Protein AF-A0A0D0MSG8-F1 (afdb_monomer_lite)

Secondary structure (DSSP, 8-state):
-EEEEEEESS--HHHHHHHHHHHHHTTEEEEEEE----HHHHHTTTTHHHHHHHHHTT-SEEEEE--TTGGG-HHHHHHHHHHHHHHHHHH-TT-EEEEEEPP-TT-STT-----PPPPPPPGGGTTSEEEESSTTHHHHHHHHHHSPPPS--S---EEEEEEETTTEEEEEEE-SSSEEEEEEEEEESTT-EEEEEEEEETTS--SS---SS-EEEEEEEETTEEEEEEEEEEEEEEETTEEEEEEEEEES--SEEEEEE--SSSS---EEEE--

Structure (mmCIF, N/CA/C/O backbone):
data_AF-A0A0D0MSG8-F1
#
_entry.id   AF-A0A0D0MSG8-F1
#
loop_
_atom_site.group_PDB
_atom_site.id
_atom_site.type_symbol
_atom_site.label_atom_id
_atom_site.label_alt_id
_atom_site.label_comp_id
_atom_site.label_asym_id
_atom_site.label_entity_id
_atom_site.label_seq_id
_atom_site.pdbx_PDB_ins_code
_atom_site.Cartn_x
_atom_site.Cartn_y
_atom_site.Cartn_z
_atom_site.occupancy
_atom_site.B_iso_or_equiv
_atom_site.auth_seq_id
_atom_site.auth_comp_id
_atom_site.auth_asym_id
_atom_site.auth_atom_id
_atom_site.pdbx_PDB_model_num
ATOM 1 N N . MET A 1 1 ? 4.672 2.039 25.158 1.00 85.44 1 MET A N 1
ATOM 2 C CA . MET A 1 1 ? 3.239 1.796 24.881 1.00 85.44 1 MET A CA 1
ATOM 3 C C . MET A 1 1 ? 3.112 1.389 23.425 1.00 85.44 1 MET A C 1
ATOM 5 O O . MET A 1 1 ? 3.744 2.037 22.599 1.00 85.44 1 MET A O 1
ATOM 9 N N . THR A 1 2 ? 2.390 0.314 23.115 1.00 94.19 2 THR A N 1
ATOM 10 C CA . THR A 1 2 ? 2.328 -0.228 21.747 1.00 94.19 2 THR A CA 1
ATOM 11 C C . THR A 1 2 ? 1.336 0.566 20.900 1.00 94.19 2 THR A C 1
ATOM 13 O O . THR A 1 2 ? 0.214 0.816 21.340 1.00 94.19 2 THR A O 1
ATOM 16 N N . ILE A 1 3 ? 1.746 0.972 19.698 1.00 97.00 3 ILE A N 1
ATOM 17 C CA . ILE A 1 3 ? 0.919 1.767 18.783 1.00 97.00 3 ILE A CA 1
ATOM 18 C C . ILE A 1 3 ? 0.103 0.846 17.870 1.00 97.00 3 ILE A C 1
ATOM 20 O O . ILE A 1 3 ? 0.648 -0.079 17.265 1.00 97.00 3 ILE A O 1
ATOM 24 N N . VAL A 1 4 ? -1.191 1.132 17.737 1.00 97.62 4 VAL A N 1
ATOM 25 C CA . VAL A 1 4 ? -2.081 0.563 16.721 1.00 97.62 4 VAL A CA 1
ATOM 26 C C . VAL A 1 4 ? -2.451 1.678 15.753 1.00 97.62 4 VAL A C 1
ATOM 28 O O . VAL A 1 4 ? -3.056 2.674 16.152 1.00 97.62 4 VAL A O 1
ATOM 31 N N . ALA A 1 5 ? -2.075 1.512 14.488 1.00 98.06 5 ALA A N 1
ATOM 32 C CA . ALA A 1 5 ? -2.511 2.389 13.414 1.00 98.06 5 ALA A CA 1
ATOM 33 C C . ALA A 1 5 ? -4.005 2.162 13.160 1.00 98.06 5 ALA A C 1
ATOM 35 O O . ALA A 1 5 ? -4.434 1.018 13.042 1.00 98.06 5 ALA A O 1
ATOM 36 N N . VAL A 1 6 ? -4.798 3.224 13.080 1.00 98.12 6 VAL A N 1
ATOM 37 C CA . VAL A 1 6 ? -6.252 3.163 12.915 1.00 98.12 6 VAL A CA 1
ATOM 38 C C . VAL A 1 6 ? -6.658 3.964 11.688 1.00 98.12 6 VAL A C 1
ATOM 40 O O . VAL A 1 6 ? -6.328 5.142 11.565 1.00 98.12 6 VAL A O 1
ATOM 43 N N . THR A 1 7 ? -7.429 3.330 10.810 1.00 98.00 7 THR A N 1
ATOM 44 C CA . THR A 1 7 ? -8.035 3.975 9.641 1.00 98.00 7 THR A CA 1
ATOM 45 C C . THR A 1 7 ? -9.527 3.686 9.639 1.00 98.00 7 THR A C 1
ATOM 47 O O . THR A 1 7 ? -9.931 2.533 9.513 1.00 98.00 7 THR A O 1
ATOM 50 N N . ALA A 1 8 ? -10.356 4.716 9.782 1.00 97.06 8 ALA A N 1
ATOM 51 C CA . ALA A 1 8 ? -11.805 4.596 9.684 1.00 97.06 8 ALA A CA 1
ATOM 52 C C . ALA A 1 8 ? -12.292 4.983 8.287 1.00 97.06 8 ALA A C 1
ATOM 54 O O . ALA A 1 8 ? -11.988 6.073 7.807 1.00 97.06 8 ALA A O 1
ATOM 55 N N . LEU A 1 9 ? -13.055 4.089 7.651 1.00 95.69 9 LEU A N 1
ATOM 56 C CA . LEU A 1 9 ? -13.581 4.297 6.295 1.00 95.69 9 LEU A CA 1
ATOM 57 C C . LEU A 1 9 ? -14.831 5.186 6.247 1.00 95.69 9 LEU A C 1
ATOM 59 O O . LEU A 1 9 ? -15.237 5.616 5.174 1.00 95.69 9 LEU A O 1
ATOM 63 N N . ALA A 1 10 ? -15.434 5.461 7.402 1.00 92.94 10 ALA A N 1
ATOM 64 C CA . ALA A 1 10 ? -16.566 6.363 7.541 1.00 92.94 10 ALA A CA 1
ATOM 65 C C . ALA A 1 10 ? -16.340 7.312 8.729 1.00 92.94 10 ALA A C 1
ATOM 67 O O . ALA A 1 10 ? -15.724 6.908 9.724 1.00 92.94 10 ALA A O 1
ATOM 68 N N . PRO A 1 11 ? -16.830 8.562 8.648 1.00 91.75 11 PRO A N 1
ATOM 69 C CA . PRO A 1 11 ? -16.744 9.506 9.749 1.00 91.75 11 PRO A CA 1
ATOM 70 C C . PRO A 1 11 ? -17.665 9.074 10.894 1.00 91.75 11 PRO A C 1
ATOM 72 O O . PRO A 1 11 ? -18.887 9.130 10.786 1.00 91.75 11 PRO A O 1
ATOM 75 N N . ASP A 1 12 ? -17.057 8.663 12.004 1.00 91.12 12 ASP A N 1
ATOM 76 C CA . ASP A 1 12 ? -17.754 8.344 13.250 1.00 91.12 12 ASP A CA 1
ATOM 77 C C . ASP A 1 12 ? -16.863 8.716 14.451 1.00 91.12 12 ASP A C 1
ATOM 79 O O . ASP A 1 12 ? -16.097 7.887 14.961 1.00 91.12 12 ASP A O 1
ATOM 83 N N . PRO A 1 13 ? -16.895 9.994 14.880 1.00 91.06 13 PRO A N 1
ATOM 84 C CA . PRO A 1 13 ? -16.056 10.480 15.973 1.00 91.06 13 PRO A CA 1
ATOM 85 C C . PRO A 1 13 ? -16.308 9.748 17.294 1.00 91.06 13 PRO A C 1
ATOM 87 O O . PRO A 1 13 ? -15.369 9.529 18.060 1.00 91.06 13 PRO A O 1
ATOM 90 N N . GLN A 1 14 ? -17.556 9.336 17.548 1.00 91.69 14 GLN A N 1
ATOM 91 C CA . GLN A 1 14 ? -17.920 8.616 18.765 1.00 91.69 14 GLN A CA 1
ATOM 92 C C . GLN A 1 14 ? -17.282 7.226 18.769 1.00 91.69 14 GLN A C 1
ATOM 94 O O . GLN A 1 14 ? -16.565 6.886 19.710 1.00 91.69 14 GLN A O 1
ATOM 99 N N . ARG A 1 15 ? -17.428 6.465 17.676 1.00 91.31 15 ARG A N 1
ATOM 100 C CA . ARG A 1 15 ? -16.790 5.148 17.526 1.00 91.31 15 ARG A CA 1
ATOM 101 C C . ARG A 1 15 ? -15.272 5.226 17.641 1.00 91.31 15 ARG A C 1
ATOM 103 O O . ARG A 1 15 ? -14.667 4.336 18.233 1.00 91.31 15 ARG A O 1
ATOM 110 N N . LEU A 1 16 ? -14.646 6.271 17.100 1.00 94.12 16 LEU A N 1
ATOM 111 C CA . LEU A 1 16 ? -13.203 6.492 17.233 1.00 94.12 16 LEU A CA 1
ATOM 112 C C . LEU A 1 16 ? -12.784 6.784 18.680 1.00 94.12 16 LEU A C 1
ATOM 114 O O . LEU A 1 16 ? -11.778 6.242 19.143 1.00 94.12 16 LEU A O 1
ATOM 118 N N . SER A 1 17 ? -13.559 7.594 19.401 1.00 94.25 17 SER A N 1
ATOM 119 C CA . SER A 1 17 ? -13.319 7.893 20.816 1.00 94.25 17 SER A CA 1
ATOM 120 C C . SER A 1 17 ? -13.467 6.642 21.692 1.00 94.25 17 SER A C 1
ATOM 122 O O . SER A 1 17 ? -12.569 6.310 22.472 1.00 94.25 17 SER A O 1
ATOM 124 N N . ASP A 1 18 ? -14.538 5.872 21.487 1.00 93.56 18 ASP A N 1
ATOM 125 C CA . ASP A 1 18 ? -14.804 4.623 22.211 1.00 93.56 18 ASP A CA 1
ATOM 126 C C . ASP A 1 18 ? -13.742 3.555 21.919 1.00 93.56 18 ASP A C 1
ATOM 128 O O . ASP A 1 18 ? -13.278 2.850 22.825 1.00 93.56 18 ASP A O 1
ATOM 132 N N . LEU A 1 19 ? -13.297 3.463 20.662 1.00 95.12 19 LEU A N 1
ATOM 133 C CA . LEU A 1 19 ? -12.182 2.613 20.255 1.00 95.12 19 LEU A CA 1
ATOM 134 C C . LEU A 1 19 ? -10.902 3.000 20.998 1.00 95.12 19 LEU A C 1
ATOM 136 O O . LEU A 1 19 ? -10.239 2.128 21.562 1.00 95.12 19 LEU A O 1
ATOM 140 N N . ALA A 1 20 ? -10.549 4.287 21.010 1.00 95.69 20 ALA A N 1
ATOM 141 C CA . ALA A 1 20 ? -9.340 4.772 21.666 1.00 95.69 20 ALA A CA 1
ATOM 142 C C . ALA A 1 20 ? -9.365 4.483 23.175 1.00 95.69 20 ALA A C 1
ATOM 144 O O . ALA A 1 20 ? -8.386 3.963 23.715 1.00 95.69 20 ALA A O 1
ATOM 145 N N . GLY A 1 21 ? -10.499 4.732 23.839 1.00 96.06 21 GLY A N 1
ATOM 146 C CA . GLY A 1 21 ? -10.697 4.394 25.249 1.00 96.06 21 GLY A CA 1
ATOM 147 C C . GLY A 1 21 ? -10.594 2.890 25.516 1.00 96.06 21 GLY A C 1
ATOM 148 O O . GLY A 1 21 ? -9.991 2.473 26.505 1.00 96.06 21 GLY A O 1
ATOM 149 N N . THR A 1 22 ? -11.118 2.063 24.610 1.00 95.56 22 THR A N 1
ATOM 150 C CA . THR A 1 22 ? -11.017 0.602 24.703 1.00 95.56 22 THR A CA 1
ATOM 151 C C . THR A 1 22 ? -9.572 0.134 24.555 1.00 95.56 22 THR A C 1
ATOM 153 O O . THR A 1 22 ? -9.086 -0.597 25.411 1.00 95.56 22 THR A O 1
ATOM 156 N N . LEU A 1 23 ? -8.851 0.589 23.527 1.00 95.69 23 LEU A N 1
ATOM 157 C CA . LEU A 1 23 ? -7.444 0.241 23.300 1.00 95.69 23 LEU A CA 1
ATOM 158 C C . LEU A 1 23 ? -6.552 0.654 24.481 1.00 95.69 23 LEU A C 1
ATOM 160 O O . LEU A 1 23 ? -5.709 -0.136 24.912 1.00 95.69 23 LEU A O 1
ATOM 164 N N . ALA A 1 24 ? -6.792 1.830 25.068 1.00 96.25 24 ALA A N 1
ATOM 165 C CA . ALA A 1 24 ? -6.045 2.314 26.227 1.00 96.25 24 ALA A CA 1
ATOM 166 C C . ALA A 1 24 ? -6.156 1.376 27.442 1.00 96.25 24 ALA A C 1
ATOM 168 O O . ALA A 1 24 ? -5.156 1.132 28.117 1.00 96.25 24 ALA A O 1
ATOM 169 N N . ARG A 1 25 ? -7.331 0.772 27.683 1.00 95.56 25 ARG A N 1
ATOM 170 C CA . ARG A 1 25 ? -7.532 -0.224 28.760 1.00 95.56 25 ARG A CA 1
ATOM 171 C C . ARG A 1 25 ? -6.695 -1.492 28.573 1.00 95.56 25 ARG A C 1
ATOM 173 O O . ARG A 1 25 ? -6.406 -2.171 29.551 1.00 95.56 25 ARG A O 1
ATOM 180 N N . TYR A 1 26 ? -6.286 -1.789 27.341 1.00 94.44 26 TYR A N 1
ATOM 181 C CA . TYR A 1 26 ? -5.401 -2.906 26.997 1.00 94.44 26 TYR A CA 1
ATOM 182 C C . TYR A 1 26 ? -3.931 -2.476 26.831 1.00 94.44 26 TYR A C 1
ATOM 184 O O . TYR A 1 26 ? -3.117 -3.245 26.325 1.00 94.44 26 TYR A O 1
ATOM 192 N N . GLY A 1 27 ? -3.567 -1.253 27.237 1.00 94.12 27 GLY A N 1
ATOM 193 C CA . GLY A 1 27 ? -2.196 -0.739 27.126 1.00 94.12 27 GLY A CA 1
ATOM 194 C C . GLY A 1 27 ? -1.768 -0.388 25.695 1.00 94.12 27 GLY A C 1
ATOM 195 O O . GLY A 1 27 ? -0.570 -0.292 25.410 1.00 94.12 27 GLY A O 1
ATOM 196 N N . LEU A 1 28 ? -2.733 -0.202 24.790 1.00 95.69 28 LEU A N 1
ATOM 197 C CA . LEU A 1 28 ? -2.515 0.153 23.389 1.00 95.69 28 LEU A CA 1
ATOM 198 C C . LEU A 1 28 ? -2.837 1.634 23.149 1.00 95.69 28 LEU A C 1
ATOM 200 O O . LEU A 1 28 ? -3.764 2.188 23.736 1.00 95.69 28 LEU A O 1
ATOM 204 N N . LYS A 1 29 ? -2.093 2.280 22.248 1.00 96.81 29 LYS A N 1
ATOM 205 C CA . LYS A 1 29 ? -2.363 3.652 21.792 1.00 96.81 29 LYS A CA 1
ATOM 206 C C . LYS A 1 29 ? -2.902 3.629 20.367 1.00 96.81 29 LYS A C 1
ATOM 208 O O . LYS A 1 29 ? -2.220 3.127 19.476 1.00 96.81 29 LYS A O 1
ATOM 213 N N . ALA A 1 30 ? -4.072 4.218 20.144 1.00 97.25 30 ALA A N 1
ATOM 214 C CA . ALA A 1 30 ? -4.562 4.480 18.796 1.00 97.25 30 ALA A CA 1
ATOM 215 C C . ALA A 1 30 ? -3.777 5.635 18.151 1.00 97.25 30 ALA A C 1
ATOM 217 O O . ALA A 1 30 ? -3.534 6.661 18.793 1.00 97.25 30 ALA A O 1
ATOM 218 N N . LEU A 1 31 ? -3.403 5.474 16.885 1.00 97.19 31 LEU A N 1
ATOM 219 C CA . LEU A 1 31 ? -2.827 6.518 16.041 1.00 97.19 31 LEU A CA 1
ATOM 220 C C . LEU A 1 31 ? -3.549 6.516 14.697 1.00 97.19 31 LEU A C 1
ATOM 222 O O . LEU A 1 31 ? -3.569 5.490 14.031 1.00 97.19 31 LEU A O 1
ATOM 226 N N . GLY A 1 32 ? -4.093 7.654 14.281 1.00 94.94 32 GLY A N 1
ATOM 227 C CA . GLY A 1 32 ? -4.845 7.781 13.033 1.00 94.94 32 GLY A CA 1
ATOM 228 C C . GLY A 1 32 ? -6.275 8.246 13.285 1.00 94.94 32 GLY A C 1
ATOM 229 O O . GLY A 1 32 ? -6.551 8.876 14.306 1.00 94.94 32 GLY A O 1
ATOM 230 N N . GLY A 1 33 ? -7.177 7.966 12.350 1.00 94.94 33 GLY A N 1
ATOM 231 C CA . GLY A 1 33 ? -8.529 8.514 12.374 1.00 94.94 33 GLY A CA 1
ATOM 232 C C . GLY A 1 33 ? -9.313 8.210 11.104 1.00 94.94 33 GLY A C 1
ATOM 233 O O . GLY A 1 33 ? -9.122 7.165 10.481 1.00 94.94 33 GLY A O 1
ATOM 234 N N . VAL A 1 34 ? -10.216 9.120 10.743 1.00 95.25 34 VAL A N 1
ATOM 235 C CA . VAL A 1 34 ? -11.019 9.020 9.518 1.00 95.25 34 VAL A CA 1
ATOM 236 C C . VAL A 1 34 ? -10.130 9.232 8.299 1.00 95.25 34 VAL A C 1
ATOM 238 O O . VAL A 1 34 ? -9.347 10.179 8.253 1.00 95.25 34 VAL A O 1
ATOM 241 N N . TRP A 1 35 ? -10.268 8.365 7.299 1.00 93.69 35 TRP A N 1
ATOM 242 C CA . TRP A 1 35 ? -9.658 8.572 5.994 1.00 93.69 35 TRP A CA 1
ATOM 243 C C . TRP A 1 35 ? -10.654 9.251 5.058 1.00 93.69 35 TRP A C 1
ATOM 245 O O . TRP A 1 35 ? -11.454 8.609 4.381 1.00 93.69 35 TRP A O 1
ATOM 255 N N . GLU A 1 36 ? -10.610 10.580 5.049 1.00 86.50 36 GLU A N 1
ATOM 256 C CA . GLU A 1 36 ? -11.430 11.409 4.168 1.00 86.50 36 GLU A CA 1
ATOM 257 C C . GLU A 1 36 ? -10.880 11.385 2.743 1.00 86.50 36 GLU A C 1
ATOM 259 O O . GLU A 1 36 ? -10.037 12.202 2.357 1.00 86.50 36 GLU A O 1
ATOM 264 N N . THR A 1 37 ? -11.358 10.427 1.955 1.00 84.88 37 THR A N 1
ATOM 265 C CA . THR A 1 37 ? -10.809 10.152 0.633 1.00 84.88 37 THR A CA 1
ATOM 266 C C . THR A 1 37 ? -11.854 10.251 -0.469 1.00 84.88 37 THR A C 1
ATOM 268 O O . THR A 1 37 ? -13.034 9.970 -0.272 1.00 84.88 37 THR A O 1
ATOM 271 N N . THR A 1 38 ? -11.398 10.666 -1.644 1.00 91.00 38 THR A N 1
ATOM 272 C CA . THR A 1 38 ? -12.135 10.631 -2.909 1.00 91.00 38 THR A CA 1
ATOM 273 C C . THR A 1 38 ? -11.256 9.924 -3.938 1.00 91.00 38 THR A C 1
ATOM 275 O O . THR A 1 38 ? -10.040 9.852 -3.732 1.00 91.00 38 THR A O 1
ATOM 278 N N . PRO A 1 39 ? -11.799 9.449 -5.071 1.00 88.81 39 PRO A N 1
ATOM 279 C CA . PRO A 1 39 ? -10.988 8.845 -6.128 1.00 88.81 39 PRO A CA 1
ATOM 280 C C . PRO A 1 39 ? -9.751 9.671 -6.515 1.00 88.81 39 PRO A C 1
ATOM 282 O O . PRO A 1 39 ? -8.665 9.119 -6.679 1.00 88.81 39 PRO A O 1
ATOM 285 N N . GLN A 1 40 ? -9.893 10.997 -6.582 1.00 91.12 40 GLN A N 1
ATOM 286 C CA . GLN A 1 40 ? -8.808 11.922 -6.915 1.00 91.12 40 GLN A CA 1
ATOM 287 C C . GLN A 1 40 ? -7.738 11.961 -5.822 1.00 91.12 40 GLN A C 1
ATOM 289 O O . GLN A 1 40 ? -6.556 11.835 -6.130 1.00 91.12 40 GLN A O 1
ATOM 294 N N . LYS A 1 41 ? -8.143 12.056 -4.549 1.00 92.50 41 LYS A N 1
ATOM 295 C CA . LYS A 1 41 ? -7.214 12.054 -3.407 1.00 92.50 41 LYS A CA 1
ATOM 296 C C . LYS A 1 41 ? -6.435 10.746 -3.288 1.00 92.50 41 LYS A C 1
ATOM 298 O O . LYS A 1 41 ? -5.268 10.749 -2.904 1.00 92.50 41 LYS A O 1
ATOM 303 N N . VAL A 1 42 ? -7.060 9.616 -3.632 1.00 91.94 42 VAL A N 1
ATOM 304 C CA . VAL A 1 42 ? -6.366 8.322 -3.633 1.00 91.94 42 VAL A CA 1
ATOM 305 C C . VAL A 1 42 ? -5.249 8.304 -4.679 1.00 91.94 42 VAL A C 1
ATOM 307 O O . VAL A 1 42 ? -4.134 7.906 -4.350 1.00 91.94 42 VAL A O 1
ATOM 310 N N . VAL A 1 43 ? -5.531 8.758 -5.906 1.00 89.88 43 VAL A N 1
ATOM 311 C CA . VAL A 1 43 ? -4.543 8.823 -7.003 1.00 89.88 43 VAL A CA 1
ATOM 312 C C . VAL A 1 43 ? -3.450 9.862 -6.724 1.00 89.88 43 VAL A C 1
ATOM 314 O O . VAL A 1 43 ? -2.296 9.641 -7.079 1.00 89.88 43 VAL A O 1
ATOM 317 N N . ALA A 1 44 ? -3.784 10.960 -6.040 1.00 91.56 44 ALA A N 1
ATOM 318 C CA . ALA A 1 44 ? -2.824 11.971 -5.585 1.00 91.56 44 ALA A CA 1
ATOM 319 C C . ALA A 1 44 ? -1.941 11.506 -4.406 1.00 91.56 44 ALA A C 1
ATOM 321 O O . ALA A 1 44 ? -0.992 12.198 -4.037 1.00 91.56 44 ALA A O 1
ATOM 322 N N . LEU A 1 45 ? -2.211 10.314 -3.855 1.00 92.81 45 LEU A N 1
ATOM 323 C CA . LEU A 1 45 ? -1.513 9.729 -2.708 1.00 92.81 45 LEU A CA 1
ATOM 324 C C . LEU A 1 45 ? -1.654 10.541 -1.408 1.00 92.81 45 LEU A C 1
ATOM 326 O O . LEU A 1 45 ? -0.777 10.487 -0.546 1.00 92.81 45 LEU A O 1
ATOM 330 N N . ASP A 1 46 ? -2.790 11.211 -1.195 1.00 91.50 46 ASP A N 1
ATOM 331 C CA . ASP A 1 46 ? -3.064 12.007 0.020 1.00 91.50 46 ASP A CA 1
ATOM 332 C C . ASP A 1 46 ? -3.052 11.173 1.315 1.00 91.50 46 ASP A C 1
ATOM 334 O O . ASP A 1 46 ? -2.954 11.702 2.421 1.00 91.50 46 ASP A O 1
ATOM 338 N N . TRP A 1 47 ? -3.146 9.847 1.200 1.00 93.38 47 TRP A N 1
ATOM 339 C CA . TRP A 1 47 ? -3.020 8.916 2.319 1.00 93.38 47 TRP A CA 1
ATOM 340 C C . TRP A 1 47 ? -1.569 8.709 2.776 1.00 93.38 47 TRP A C 1
ATOM 342 O O . TRP A 1 47 ? -1.343 8.147 3.850 1.00 93.38 47 TRP A O 1
ATOM 352 N N . ARG A 1 48 ? -0.569 9.132 1.994 1.00 94.00 48 ARG A N 1
ATOM 353 C CA . ARG A 1 48 ? 0.841 8.855 2.282 1.00 94.00 48 ARG A CA 1
ATOM 354 C C . ARG A 1 48 ? 1.324 9.452 3.611 1.00 94.00 48 ARG A C 1
ATOM 356 O O . ARG A 1 48 ? 1.884 8.686 4.392 1.00 94.00 48 ARG A O 1
ATOM 363 N N . PRO A 1 49 ? 1.010 10.710 3.974 1.00 94.00 49 PRO A N 1
ATOM 364 C CA . PRO A 1 49 ? 1.379 11.247 5.285 1.00 94.00 49 PRO A CA 1
ATOM 365 C C . PRO A 1 49 ? 0.846 10.421 6.467 1.00 94.00 49 PRO A C 1
ATOM 367 O O . PRO A 1 49 ? 1.511 10.305 7.496 1.00 94.00 49 PRO A O 1
ATOM 370 N N . MET A 1 50 ? -0.336 9.805 6.326 1.00 95.50 50 MET A N 1
ATOM 371 C CA . MET A 1 50 ? -0.882 8.895 7.340 1.00 95.50 50 MET A CA 1
ATOM 372 C C . MET A 1 50 ? -0.008 7.639 7.480 1.00 95.50 50 MET A C 1
ATOM 374 O O . MET A 1 50 ? 0.314 7.240 8.599 1.00 95.50 50 MET A O 1
ATOM 378 N N . VAL A 1 51 ? 0.413 7.036 6.365 1.00 96.25 51 VAL A N 1
ATOM 379 C CA . VAL A 1 51 ? 1.327 5.882 6.375 1.00 96.25 51 VAL A CA 1
ATOM 380 C C . VAL A 1 51 ? 2.689 6.256 6.949 1.00 96.25 51 VAL A C 1
ATOM 382 O O . VAL A 1 51 ? 3.191 5.535 7.810 1.00 96.25 51 VAL A O 1
ATOM 385 N N . ASP A 1 52 ? 3.251 7.399 6.564 1.00 95.81 52 ASP A N 1
ATOM 386 C CA . ASP A 1 52 ? 4.534 7.873 7.090 1.00 95.81 52 ASP A CA 1
ATOM 387 C C . ASP A 1 52 ? 4.463 8.080 8.612 1.00 95.81 52 ASP A C 1
ATOM 389 O O . ASP A 1 52 ? 5.368 7.670 9.341 1.00 95.81 52 ASP A O 1
ATOM 393 N N . ALA A 1 53 ? 3.348 8.615 9.126 1.00 97.19 53 ALA A N 1
ATOM 394 C CA . ALA A 1 53 ? 3.110 8.733 10.564 1.00 97.19 53 ALA A CA 1
ATOM 395 C C . ALA A 1 53 ? 3.037 7.364 11.264 1.00 97.19 53 ALA A C 1
ATOM 397 O O . ALA A 1 53 ? 3.589 7.197 12.356 1.00 97.19 53 ALA A O 1
ATOM 398 N N . PHE A 1 54 ? 2.391 6.367 10.649 1.00 98.06 54 PHE A N 1
ATOM 399 C CA . PHE A 1 54 ? 2.327 5.003 11.187 1.00 98.06 54 PHE A CA 1
ATOM 400 C C . PHE A 1 54 ? 3.707 4.340 11.229 1.00 98.06 54 PHE A C 1
ATOM 402 O O . PHE A 1 54 ? 4.051 3.698 12.226 1.00 98.06 54 PHE A O 1
ATOM 409 N N . VAL A 1 55 ? 4.508 4.528 10.178 1.00 97.06 55 VAL A N 1
ATOM 410 C CA . VAL A 1 55 ? 5.872 3.999 10.074 1.00 97.06 55 VAL A CA 1
ATOM 411 C C . VAL A 1 55 ? 6.796 4.668 11.089 1.00 97.06 55 VAL A C 1
ATOM 413 O O . VAL A 1 55 ? 7.481 3.971 11.839 1.00 97.06 55 VAL A O 1
ATOM 416 N N . ALA A 1 56 ? 6.765 5.999 11.190 1.00 97.62 56 ALA A N 1
ATOM 417 C CA . ALA A 1 56 ? 7.587 6.766 12.128 1.00 97.62 56 ALA A CA 1
ATOM 418 C C . ALA A 1 56 ? 7.331 6.371 13.590 1.00 97.62 56 ALA A C 1
ATOM 420 O O . ALA A 1 56 ? 8.254 6.306 14.399 1.00 97.62 56 ALA A O 1
ATOM 421 N N . GLN A 1 57 ? 6.079 6.055 13.927 1.00 97.50 57 GLN A N 1
ATOM 422 C CA . GLN A 1 57 ? 5.686 5.595 15.261 1.00 97.50 57 GLN A CA 1
ATOM 423 C C . GLN A 1 57 ? 5.845 4.081 15.454 1.00 97.50 57 GLN A C 1
ATOM 425 O O . GLN A 1 57 ? 5.488 3.560 16.513 1.00 97.50 57 GLN A O 1
ATOM 430 N N . ARG A 1 58 ? 6.368 3.373 14.442 1.00 96.06 58 ARG A N 1
ATOM 431 C CA . ARG A 1 58 ? 6.531 1.916 14.414 1.00 96.06 58 ARG A CA 1
ATOM 432 C C . ARG A 1 58 ? 5.267 1.203 14.885 1.00 96.06 58 ARG A C 1
ATOM 434 O O . ARG A 1 58 ? 5.312 0.402 15.822 1.00 96.06 58 ARG A O 1
ATOM 441 N N . ALA A 1 59 ? 4.134 1.533 14.261 1.00 97.00 59 ALA A N 1
ATOM 442 C CA . ALA A 1 59 ? 2.876 0.849 14.527 1.00 97.00 59 ALA A CA 1
ATOM 443 C C . ALA A 1 59 ? 3.090 -0.673 14.509 1.00 97.00 59 ALA A C 1
ATOM 445 O O . ALA A 1 59 ? 3.830 -1.198 13.682 1.00 97.00 59 ALA A O 1
ATOM 446 N N . ALA A 1 60 ? 2.474 -1.383 15.452 1.00 94.56 60 ALA A N 1
ATOM 447 C CA . ALA A 1 60 ? 2.612 -2.836 15.574 1.00 94.56 60 ALA A CA 1
ATOM 448 C C . ALA A 1 60 ? 1.515 -3.597 14.812 1.00 94.56 60 ALA A C 1
ATOM 450 O O . ALA A 1 60 ? 1.649 -4.789 14.530 1.00 94.56 60 ALA A O 1
ATOM 451 N N . HIS A 1 61 ? 0.418 -2.907 14.508 1.00 96.31 61 HIS A N 1
ATOM 452 C CA . HIS A 1 61 ? -0.715 -3.423 13.755 1.00 96.31 61 HIS A CA 1
ATOM 453 C C . HIS A 1 61 ? -1.439 -2.276 13.062 1.00 96.31 61 HIS A C 1
ATOM 455 O O . HIS A 1 61 ? -1.422 -1.147 13.564 1.00 96.31 61 HIS A O 1
ATOM 461 N N . TRP A 1 62 ? -2.128 -2.586 11.970 1.00 98.31 62 TRP A N 1
ATOM 462 C CA . TRP A 1 62 ? -3.081 -1.684 11.336 1.00 98.31 62 TRP A CA 1
ATOM 463 C C . TRP A 1 62 ? -4.503 -2.212 11.498 1.00 98.31 62 TRP A C 1
ATOM 465 O O . TRP A 1 62 ? -4.810 -3.340 11.122 1.00 98.31 62 TRP A O 1
ATOM 475 N N . LEU A 1 63 ? -5.360 -1.400 12.104 1.00 98.38 63 LEU A N 1
ATOM 476 C CA . LEU A 1 63 ? -6.765 -1.668 12.349 1.00 98.38 63 LEU A CA 1
ATOM 477 C C . LEU A 1 63 ? -7.617 -0.790 11.429 1.00 98.38 63 LEU A C 1
ATOM 479 O O . LEU A 1 63 ? -7.690 0.428 11.598 1.00 98.38 63 LEU A O 1
ATOM 483 N N . VAL A 1 64 ? -8.301 -1.420 10.482 1.00 98.19 64 VAL A N 1
ATOM 484 C CA . VAL A 1 64 ? -9.255 -0.757 9.592 1.00 98.19 64 VAL A CA 1
ATOM 485 C C . VAL A 1 64 ? -10.648 -0.860 10.201 1.00 98.19 64 VAL A C 1
ATOM 487 O O . VAL A 1 64 ? -11.165 -1.962 10.391 1.00 98.19 64 VAL A O 1
ATOM 490 N N . LEU A 1 65 ? -11.283 0.272 10.505 1.00 97.12 65 LEU A N 1
ATOM 491 C CA . LEU A 1 65 ? -12.699 0.290 10.868 1.00 97.12 65 LEU A CA 1
ATOM 492 C C . LEU A 1 65 ? -13.507 0.233 9.578 1.00 97.12 65 LEU A C 1
ATOM 494 O O . LEU A 1 65 ? -13.580 1.215 8.836 1.00 97.12 65 LEU A O 1
ATOM 498 N N . ALA A 1 66 ? -14.072 -0.941 9.311 1.00 95.19 66 ALA A N 1
ATOM 499 C CA . ALA A 1 66 ? -14.788 -1.199 8.078 1.00 95.19 66 ALA A CA 1
ATOM 500 C C . ALA A 1 66 ? -16.080 -0.387 7.999 1.00 95.19 66 ALA A C 1
ATOM 502 O O . ALA A 1 66 ? -16.764 -0.156 9.005 1.00 95.19 66 ALA A O 1
ATOM 503 N N . ASP A 1 67 ? -16.420 -0.041 6.765 1.00 93.12 67 ASP A N 1
ATOM 504 C CA . ASP A 1 67 ? -17.730 0.418 6.345 1.00 93.12 67 ASP A CA 1
ATOM 505 C C . ASP A 1 67 ? -18.089 -0.338 5.062 1.00 93.12 67 ASP A C 1
ATOM 507 O O . ASP A 1 67 ? -17.308 -0.372 4.107 1.00 93.12 67 ASP A O 1
ATOM 511 N N . ALA A 1 68 ? -19.242 -1.010 5.062 1.00 92.25 68 ALA A N 1
ATOM 512 C CA . ALA A 1 68 ? -19.628 -1.879 3.954 1.00 92.25 68 ALA A CA 1
ATOM 513 C C . ALA A 1 68 ? -19.853 -1.086 2.663 1.00 92.25 68 ALA A C 1
ATOM 515 O O . ALA A 1 68 ? -19.527 -1.586 1.593 1.00 92.25 68 ALA A O 1
ATOM 516 N N . LYS A 1 69 ? -20.373 0.144 2.761 1.00 91.94 69 LYS A N 1
ATOM 517 C CA . LYS A 1 69 ? -20.626 1.008 1.606 1.00 91.94 69 LYS A CA 1
ATOM 518 C C . LYS A 1 69 ? -19.313 1.519 1.013 1.00 91.94 69 LYS A C 1
ATOM 520 O O . LYS A 1 69 ? -19.134 1.437 -0.196 1.00 91.94 69 LYS A O 1
ATOM 525 N N . ALA A 1 70 ? -18.382 1.981 1.844 1.00 93.19 70 ALA A N 1
ATOM 526 C CA . ALA A 1 70 ? -17.067 2.441 1.407 1.00 93.19 70 ALA A CA 1
ATOM 527 C C . ALA A 1 70 ? -16.262 1.320 0.734 1.00 93.19 70 ALA A C 1
ATOM 529 O O . ALA A 1 70 ? -15.599 1.557 -0.266 1.00 93.19 70 ALA A O 1
ATOM 530 N N . LEU A 1 71 ? -16.353 0.081 1.228 1.00 94.31 71 LEU A N 1
ATOM 531 C CA . LEU A 1 71 ? -15.659 -1.069 0.633 1.00 94.31 71 LEU A CA 1
ATOM 532 C C . LEU A 1 71 ? -16.232 -1.542 -0.711 1.00 94.31 71 LEU A C 1
ATOM 534 O O . LEU A 1 71 ? -15.617 -2.412 -1.328 1.00 94.31 71 LEU A O 1
ATOM 538 N N . GLN A 1 72 ? -17.370 -1.003 -1.157 1.00 93.06 72 GLN A N 1
ATOM 539 C CA . GLN A 1 72 ? -17.867 -1.189 -2.526 1.00 93.06 72 GLN A CA 1
ATOM 540 C C . GLN A 1 72 ? -17.228 -0.202 -3.510 1.00 93.06 72 GLN A C 1
ATOM 542 O O . GLN A 1 72 ? -17.309 -0.425 -4.712 1.00 93.06 72 GLN A O 1
ATOM 547 N N . ASP A 1 73 ? -16.607 0.881 -3.028 1.00 93.56 73 ASP A N 1
ATOM 548 C CA . ASP A 1 73 ? -15.943 1.868 -3.878 1.00 93.56 73 ASP A CA 1
ATOM 549 C C . ASP A 1 73 ? -14.568 1.336 -4.335 1.00 93.56 73 ASP A C 1
ATOM 551 O O . ASP A 1 73 ? -13.665 1.160 -3.502 1.00 93.56 73 ASP A O 1
ATOM 555 N N . PRO A 1 74 ? -14.355 1.116 -5.647 1.00 94.12 74 PRO A N 1
ATOM 556 C CA . PRO A 1 74 ? -13.081 0.636 -6.174 1.00 94.12 74 PRO A CA 1
ATOM 557 C C . PRO A 1 74 ? -11.884 1.535 -5.826 1.00 94.12 74 PRO A C 1
ATOM 559 O O . PRO A 1 74 ? -10.758 1.049 -5.723 1.00 94.12 74 PRO A O 1
ATOM 562 N N . SER A 1 75 ? -12.078 2.839 -5.618 1.00 94.12 75 SER A N 1
ATOM 563 C CA . SER A 1 75 ? -11.006 3.753 -5.210 1.00 94.12 75 SER A CA 1
ATOM 564 C C . SER A 1 75 ? -10.581 3.552 -3.758 1.00 94.12 75 SER A C 1
ATOM 566 O O . SER A 1 75 ? -9.388 3.622 -3.457 1.00 94.12 75 SER A O 1
ATOM 568 N N . VAL A 1 76 ? -11.519 3.247 -2.860 1.00 95.44 76 VAL A N 1
ATOM 569 C CA . VAL A 1 76 ? -11.196 2.900 -1.467 1.00 95.44 76 VAL A CA 1
ATOM 570 C C . VAL A 1 76 ? -10.421 1.587 -1.432 1.00 95.44 76 VAL A C 1
ATOM 572 O O . VAL A 1 76 ? -9.377 1.500 -0.785 1.00 95.44 76 VAL A O 1
ATOM 575 N N . ARG A 1 77 ? -10.889 0.577 -2.173 1.00 96.56 77 ARG A N 1
ATOM 576 C CA . ARG A 1 77 ? -10.239 -0.739 -2.273 1.00 96.56 77 ARG A CA 1
ATOM 577 C C . ARG A 1 77 ? -8.819 -0.624 -2.827 1.00 96.56 77 ARG A C 1
ATOM 579 O O . ARG A 1 77 ? -7.887 -1.175 -2.240 1.00 96.56 77 ARG A O 1
ATOM 586 N N . TYR A 1 78 ? -8.657 0.189 -3.867 1.00 96.88 78 TYR A N 1
ATOM 587 C CA . TYR A 1 78 ? -7.370 0.550 -4.446 1.00 96.88 78 TYR A CA 1
ATOM 588 C C . TYR A 1 78 ? -6.412 1.144 -3.418 1.00 96.88 78 TYR A C 1
ATOM 590 O O . TYR A 1 78 ? -5.341 0.584 -3.182 1.00 96.88 78 TYR A O 1
ATOM 598 N N . GLY A 1 79 ? -6.799 2.223 -2.735 1.00 96.44 79 GLY A N 1
ATOM 599 C CA . GLY A 1 79 ? -5.909 2.842 -1.756 1.00 96.44 79 GLY A CA 1
ATOM 600 C C . GLY A 1 79 ? -5.616 1.938 -0.553 1.00 96.44 79 GLY A C 1
ATOM 601 O O . GLY A 1 79 ? -4.488 1.942 -0.070 1.00 96.44 79 GLY A O 1
ATOM 602 N N . LEU A 1 80 ? -6.556 1.087 -0.116 1.00 97.62 80 LEU A N 1
ATOM 603 C CA . LEU A 1 80 ? -6.292 0.086 0.929 1.00 97.62 80 LEU A CA 1
ATOM 604 C C . LEU A 1 80 ? -5.225 -0.932 0.510 1.00 97.62 80 LEU A C 1
ATOM 606 O O . LEU A 1 80 ? -4.377 -1.278 1.333 1.00 97.62 80 LEU A O 1
ATOM 610 N N . ASN A 1 81 ? -5.234 -1.387 -0.748 1.00 97.69 81 ASN A N 1
ATOM 611 C CA . ASN A 1 81 ? -4.173 -2.250 -1.269 1.00 97.69 81 ASN A CA 1
ATOM 612 C C . ASN A 1 81 ? -2.809 -1.547 -1.231 1.00 97.69 81 ASN A C 1
ATOM 614 O O . ASN A 1 81 ? -1.832 -2.140 -0.772 1.00 97.69 81 ASN A O 1
ATOM 618 N N . LEU A 1 82 ? -2.742 -0.280 -1.654 1.00 97.12 82 LEU A N 1
ATOM 619 C CA . LEU A 1 82 ? -1.483 0.471 -1.668 1.00 97.12 82 LEU A CA 1
ATOM 620 C C . LEU A 1 82 ? -0.960 0.763 -0.256 1.00 97.12 82 LEU A C 1
ATOM 622 O O . LEU A 1 82 ? 0.223 0.563 0.013 1.00 97.12 82 LEU A O 1
ATOM 626 N N . ILE A 1 83 ? -1.841 1.168 0.665 1.00 97.56 83 ILE A N 1
ATOM 627 C CA . ILE A 1 83 ? -1.502 1.390 2.077 1.00 97.56 83 ILE A CA 1
ATOM 628 C C . ILE A 1 83 ? -0.959 0.100 2.698 1.00 97.56 83 ILE A C 1
ATOM 630 O O . ILE A 1 83 ? 0.078 0.127 3.360 1.00 97.56 83 ILE A O 1
ATOM 634 N N . ALA A 1 84 ? -1.623 -1.037 2.467 1.00 97.62 84 ALA A N 1
ATOM 635 C CA . ALA A 1 84 ? -1.180 -2.331 2.976 1.00 97.62 84 ALA A CA 1
ATOM 636 C C . ALA A 1 84 ? 0.212 -2.714 2.452 1.00 97.62 84 ALA A C 1
ATOM 638 O O . ALA A 1 84 ? 1.059 -3.139 3.240 1.00 97.62 84 ALA A O 1
ATOM 639 N N . ALA A 1 85 ? 0.454 -2.534 1.148 1.00 96.50 85 ALA A N 1
ATOM 640 C CA . ALA A 1 85 ? 1.749 -2.794 0.524 1.00 96.50 85 ALA A CA 1
ATOM 641 C C . ALA A 1 85 ? 2.849 -1.911 1.138 1.00 96.50 85 ALA A C 1
ATOM 643 O O . ALA A 1 85 ? 3.843 -2.427 1.647 1.00 96.50 85 ALA A O 1
ATOM 644 N N . SER A 1 86 ? 2.628 -0.593 1.218 1.00 96.81 86 SER A N 1
ATOM 645 C CA . SER A 1 86 ? 3.579 0.344 1.829 1.00 96.81 86 SER A CA 1
ATOM 646 C C . SER A 1 86 ? 3.867 0.030 3.302 1.00 96.81 86 SER A C 1
ATOM 648 O O . SER A 1 86 ? 5.027 0.052 3.715 1.00 96.81 86 SER A O 1
ATOM 650 N N . LEU A 1 87 ? 2.848 -0.311 4.101 1.00 96.88 87 LEU A N 1
ATOM 651 C CA . LEU A 1 87 ? 3.042 -0.675 5.508 1.00 96.88 87 LEU A CA 1
ATOM 652 C C . LEU A 1 87 ? 3.829 -1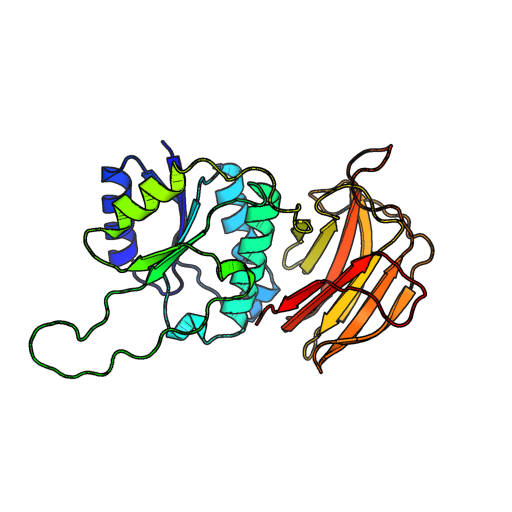.979 5.660 1.00 96.88 87 LEU A C 1
ATOM 654 O O . LEU A 1 87 ? 4.731 -2.035 6.491 1.00 96.88 87 LEU A O 1
ATOM 658 N N . ARG A 1 88 ? 3.550 -3.007 4.851 1.00 94.88 88 ARG A N 1
ATOM 659 C CA . ARG A 1 88 ? 4.318 -4.264 4.866 1.00 94.88 88 ARG A CA 1
ATOM 660 C C . ARG A 1 88 ? 5.754 -4.069 4.398 1.00 94.88 88 ARG A C 1
ATOM 662 O O . ARG A 1 88 ? 6.673 -4.618 4.999 1.00 94.88 88 ARG A O 1
ATOM 669 N N . SER A 1 89 ? 5.974 -3.242 3.381 1.00 93.81 89 SER A N 1
ATOM 670 C CA . SER A 1 89 ? 7.329 -2.921 2.934 1.00 93.81 89 SER A CA 1
ATOM 671 C C . SER A 1 89 ? 8.137 -2.204 4.020 1.00 93.81 89 SER A C 1
ATOM 673 O O . SER A 1 89 ? 9.326 -2.474 4.170 1.00 93.81 89 SER A O 1
ATOM 675 N N . ALA A 1 90 ? 7.512 -1.305 4.788 1.00 94.25 90 ALA A N 1
ATOM 676 C CA . ALA A 1 90 ? 8.203 -0.483 5.783 1.00 94.25 90 ALA A CA 1
ATOM 677 C C . ALA A 1 90 ? 8.304 -1.121 7.184 1.00 94.25 90 ALA A C 1
ATOM 679 O O . ALA A 1 90 ? 9.278 -0.890 7.898 1.00 94.25 90 ALA A O 1
ATOM 680 N N . LEU A 1 91 ? 7.302 -1.901 7.604 1.00 94.00 91 LEU A N 1
ATOM 681 C CA . LEU A 1 91 ? 7.182 -2.457 8.964 1.00 94.00 91 LEU A CA 1
ATOM 682 C C . LEU A 1 91 ? 7.366 -3.985 9.027 1.00 94.00 91 LEU A C 1
ATOM 684 O O . LEU A 1 91 ? 7.325 -4.562 10.120 1.00 94.00 91 LEU A O 1
ATOM 688 N N . GLY A 1 92 ? 7.610 -4.625 7.880 1.00 91.12 92 GLY A N 1
ATOM 689 C CA . GLY A 1 92 ? 7.847 -6.061 7.724 1.00 91.12 92 GLY A CA 1
ATOM 690 C C . GLY A 1 92 ? 6.732 -6.755 6.939 1.00 91.12 92 GLY A C 1
ATOM 691 O O . GLY A 1 92 ? 5.559 -6.420 7.084 1.00 91.12 92 GLY A O 1
ATOM 692 N N . ALA A 1 93 ? 7.086 -7.745 6.113 1.00 88.56 93 ALA A N 1
ATOM 693 C CA . ALA A 1 93 ? 6.135 -8.454 5.245 1.00 88.56 93 ALA A CA 1
ATOM 694 C C . ALA A 1 93 ? 4.981 -9.130 6.018 1.00 88.56 93 ALA A C 1
ATOM 696 O O . ALA A 1 93 ? 3.877 -9.298 5.506 1.00 88.56 93 ALA A O 1
ATOM 697 N N . ASP A 1 94 ? 5.229 -9.468 7.279 1.00 87.94 94 ASP A N 1
ATOM 698 C CA . ASP A 1 94 ? 4.301 -10.050 8.246 1.00 87.94 94 ASP A CA 1
ATOM 699 C C . ASP A 1 94 ? 3.550 -9.001 9.089 1.00 87.94 94 ASP A C 1
ATOM 701 O O . ASP A 1 94 ? 2.878 -9.354 10.067 1.00 87.94 94 ASP A O 1
ATOM 705 N N . PHE A 1 95 ? 3.666 -7.712 8.744 1.00 92.94 95 PHE A N 1
ATOM 706 C CA . PHE A 1 95 ? 2.960 -6.631 9.416 1.00 92.94 95 PHE A CA 1
ATOM 707 C C . PHE A 1 95 ? 1.457 -6.915 9.426 1.00 92.94 95 PHE A C 1
ATOM 709 O O . PHE A 1 95 ? 0.817 -7.148 8.396 1.00 92.94 95 PHE A O 1
ATOM 716 N N . GLY A 1 96 ? 0.909 -6.955 10.637 1.00 93.38 96 GLY A N 1
ATOM 717 C CA . GLY A 1 96 ? -0.421 -7.478 10.855 1.00 93.38 96 GLY A CA 1
ATOM 718 C C . GLY A 1 96 ? -1.508 -6.442 10.591 1.00 93.38 96 GLY A C 1
ATOM 719 O O . GLY A 1 96 ? -1.411 -5.283 11.002 1.00 93.38 96 GLY A O 1
ATOM 720 N N . ILE A 1 97 ? -2.558 -6.899 9.916 1.00 97.25 97 ILE A N 1
ATOM 721 C CA . ILE A 1 97 ? -3.727 -6.102 9.559 1.00 97.25 97 ILE A CA 1
ATOM 722 C C . ILE A 1 97 ? -4.959 -6.753 10.186 1.00 97.25 97 ILE A C 1
ATOM 724 O O . ILE A 1 97 ? -5.127 -7.975 10.130 1.00 97.25 97 ILE A O 1
ATOM 728 N N . ALA A 1 98 ? -5.827 -5.936 10.768 1.00 97.62 98 ALA A N 1
ATOM 729 C CA . ALA A 1 98 ? -7.122 -6.327 11.296 1.00 97.62 98 ALA A CA 1
ATOM 730 C C . ALA A 1 98 ? -8.219 -5.432 10.712 1.00 97.62 98 ALA A C 1
ATOM 732 O O . ALA A 1 98 ? -8.003 -4.248 10.457 1.00 97.62 98 ALA A O 1
ATOM 733 N N . VAL A 1 99 ? -9.411 -5.992 10.531 1.00 97.56 99 VAL A N 1
ATOM 734 C CA . VAL A 1 99 ? -10.589 -5.281 10.027 1.00 97.56 99 VAL A CA 1
ATOM 735 C C . VAL A 1 99 ? -11.708 -5.424 11.049 1.00 97.56 99 VAL A C 1
ATOM 737 O O . VAL A 1 99 ? -12.154 -6.537 11.317 1.00 97.56 99 VAL A O 1
ATOM 740 N N . LEU A 1 100 ? -12.160 -4.310 11.625 1.00 96.06 100 LEU A N 1
ATOM 741 C CA . LEU A 1 100 ? -13.245 -4.275 12.606 1.00 96.06 100 LEU A CA 1
ATOM 742 C C . LEU A 1 100 ? -14.554 -3.847 11.945 1.00 96.06 100 LEU A C 1
ATOM 744 O O . LEU A 1 100 ? -14.732 -2.679 11.581 1.00 96.06 100 LEU A O 1
ATOM 748 N N . TRP A 1 101 ? -15.485 -4.790 11.838 1.00 93.06 101 TRP A N 1
ATOM 749 C CA . TRP A 1 101 ? -16.832 -4.539 11.342 1.00 93.06 101 TRP A CA 1
ATOM 750 C C . TRP A 1 101 ? -17.699 -3.864 12.409 1.00 93.06 101 TRP A C 1
ATOM 752 O O . TRP A 1 101 ? -17.539 -4.152 13.600 1.00 93.06 101 TRP A O 1
ATOM 762 N N . PRO A 1 102 ? -18.580 -2.930 12.006 1.00 87.50 102 PRO A N 1
ATOM 763 C CA . PRO A 1 102 ? -19.599 -2.397 12.896 1.00 87.50 102 PRO A CA 1
ATOM 764 C C . PRO A 1 102 ? -20.604 -3.490 13.263 1.00 87.50 102 PRO A C 1
ATOM 766 O O . PRO A 1 102 ? -20.692 -4.527 12.599 1.00 87.50 102 PRO A O 1
ATOM 769 N N . GLU A 1 103 ? -21.378 -3.238 14.312 1.00 77.75 103 GLU A N 1
ATOM 770 C CA . GLU A 1 103 ? -22.307 -4.226 14.839 1.00 77.75 103 GLU A CA 1
ATOM 771 C C . GLU A 1 103 ? -23.380 -4.478 13.790 1.00 77.75 103 GLU A C 1
ATOM 773 O O . GLU A 1 103 ? -23.890 -3.537 13.171 1.00 77.75 103 GLU A O 1
ATOM 778 N N . ALA A 1 104 ? -23.720 -5.746 13.566 1.00 65.25 104 ALA A N 1
ATOM 779 C CA . ALA A 1 104 ? -24.835 -6.080 12.701 1.00 65.25 104 ALA A CA 1
ATOM 780 C C . ALA A 1 104 ? -26.114 -5.510 13.333 1.00 65.25 104 ALA A C 1
ATOM 782 O O . ALA A 1 104 ? -26.668 -6.089 14.270 1.00 65.25 104 ALA A O 1
ATOM 783 N N . ARG A 1 105 ? -26.585 -4.356 12.839 1.00 50.41 105 ARG A N 1
ATOM 784 C CA . ARG A 1 105 ? -27.908 -3.825 13.190 1.00 50.41 105 ARG A CA 1
ATOM 785 C C . ARG A 1 105 ? -28.948 -4.870 12.781 1.00 50.41 105 ARG A C 1
ATOM 787 O O . ARG A 1 105 ? -29.256 -4.988 11.602 1.00 50.41 105 ARG A O 1
ATOM 794 N N . GLY A 1 106 ? -29.448 -5.639 13.747 1.00 47.66 106 GLY A N 1
ATOM 795 C CA . GLY A 1 106 ? -30.475 -6.662 13.517 1.00 47.66 106 GLY A CA 1
ATOM 796 C C . GLY A 1 106 ? -30.411 -7.890 14.428 1.00 47.66 106 GLY A C 1
ATOM 797 O O . GLY A 1 106 ? -31.409 -8.585 14.556 1.00 47.66 106 GLY A O 1
ATOM 798 N N . ALA A 1 107 ? -29.305 -8.147 15.134 1.00 44.00 107 ALA A N 1
ATOM 799 C CA . ALA A 1 107 ? -29.190 -9.330 16.004 1.00 44.00 107 ALA A CA 1
ATOM 800 C C . ALA A 1 107 ? -29.830 -9.166 17.406 1.00 44.00 107 ALA A C 1
ATOM 802 O O . ALA A 1 107 ? -29.574 -9.960 18.311 1.00 44.00 107 ALA A O 1
ATOM 803 N N . GLY A 1 108 ? -30.658 -8.135 17.603 1.00 42.66 108 GLY A N 1
ATOM 804 C CA . GLY A 1 108 ? -31.429 -7.911 18.824 1.00 42.66 108 GLY A CA 1
ATOM 805 C C . GLY A 1 108 ? -32.835 -8.496 18.702 1.00 42.66 108 GLY A C 1
ATOM 806 O O . GLY A 1 108 ? -33.654 -7.961 17.964 1.00 42.66 108 GLY A O 1
ATOM 807 N N . ALA A 1 109 ? -33.076 -9.597 19.418 1.00 44.44 109 ALA A N 1
ATOM 808 C CA . ALA A 1 109 ? -34.366 -10.198 19.777 1.00 44.44 109 ALA A CA 1
ATOM 809 C C . ALA A 1 109 ? -35.579 -9.880 18.864 1.00 44.44 109 ALA A C 1
ATOM 811 O O . ALA A 1 109 ? -36.371 -8.985 19.148 1.00 44.44 109 ALA A O 1
ATOM 812 N N . GLY A 1 110 ? -35.788 -10.702 17.829 1.00 43.16 110 GLY A N 1
ATOM 813 C CA . GLY A 1 110 ? -37.125 -10.932 17.254 1.00 43.16 110 GLY A CA 1
ATOM 814 C C . GLY A 1 110 ? -37.427 -10.340 15.874 1.00 43.16 110 GLY A C 1
ATOM 815 O O . GLY A 1 110 ? -38.514 -10.583 15.359 1.00 43.16 110 GLY A O 1
ATOM 816 N N . GLY A 1 111 ? -36.503 -9.619 15.238 1.00 41.12 111 GLY A N 1
ATOM 817 C CA . GLY A 1 111 ? -36.682 -9.126 13.868 1.00 41.12 111 GLY A CA 1
ATOM 818 C C . GLY A 1 111 ? -35.747 -9.830 12.895 1.00 41.12 111 GLY A C 1
ATOM 819 O O . GLY A 1 111 ? -34.544 -9.611 12.958 1.00 41.12 111 GLY A O 1
ATOM 820 N N . GLY A 1 112 ? -36.286 -10.648 11.986 1.00 42.31 112 GLY A N 1
ATOM 821 C CA . GLY A 1 112 ? -35.551 -11.310 10.898 1.00 42.31 112 GLY A CA 1
ATOM 822 C C . GLY A 1 112 ? -35.051 -10.344 9.818 1.00 42.31 112 GLY A C 1
ATOM 823 O O . GLY A 1 112 ? -35.335 -10.539 8.641 1.00 42.31 112 GLY A O 1
ATOM 824 N N . ALA A 1 113 ? -34.355 -9.276 10.210 1.00 48.38 113 ALA A N 1
ATOM 825 C CA . ALA A 1 113 ? -33.670 -8.398 9.279 1.00 48.38 113 ALA A CA 1
ATOM 826 C C . ALA A 1 113 ? -32.436 -9.133 8.743 1.00 48.38 113 ALA A C 1
ATOM 828 O O . ALA A 1 113 ? -31.512 -9.461 9.490 1.00 48.38 113 ALA A O 1
ATOM 829 N N . GLU A 1 114 ? -32.459 -9.422 7.447 1.00 49.59 114 GLU A N 1
ATOM 830 C CA . GLU A 1 114 ? -31.366 -10.050 6.718 1.00 49.59 114 GLU A CA 1
ATOM 831 C C . GLU A 1 114 ? -30.109 -9.175 6.845 1.00 49.59 114 GLU A C 1
ATOM 833 O O . GLU A 1 114 ? -30.075 -8.023 6.403 1.00 49.59 114 GLU A O 1
ATOM 838 N N . VAL A 1 115 ? -29.081 -9.690 7.525 1.00 59.72 115 VAL A N 1
ATOM 839 C CA . VAL A 1 115 ? -27.797 -8.996 7.650 1.00 59.72 115 VAL A CA 1
ATOM 840 C C . VAL A 1 115 ? -27.180 -8.953 6.259 1.00 59.72 115 VAL A C 1
ATOM 842 O O . VAL A 1 115 ? -26.830 -9.998 5.712 1.00 59.72 115 VAL A O 1
ATOM 845 N N . ALA A 1 116 ? -27.055 -7.753 5.687 1.00 64.75 116 ALA A N 1
ATOM 846 C CA . ALA A 1 116 ? -26.448 -7.584 4.374 1.00 64.75 116 ALA A CA 1
ATOM 847 C C . ALA A 1 116 ? -25.066 -8.270 4.333 1.00 64.75 116 ALA A C 1
ATOM 849 O O . ALA A 1 116 ? -24.263 -8.087 5.261 1.00 64.75 116 ALA A O 1
ATOM 850 N N . PRO A 1 117 ? -24.774 -9.067 3.289 1.00 74.88 117 PRO A N 1
ATOM 851 C CA . PRO A 1 117 ? -23.519 -9.793 3.198 1.00 74.88 117 PRO A CA 1
ATOM 852 C C . PRO A 1 117 ? -22.346 -8.815 3.145 1.00 74.88 117 PRO A C 1
ATOM 854 O O . PRO A 1 117 ? -22.407 -7.755 2.517 1.00 74.88 117 PRO A O 1
ATOM 857 N N . ARG A 1 118 ? -21.253 -9.172 3.820 1.00 86.00 118 ARG A N 1
ATOM 858 C CA . ARG A 1 118 ? -20.042 -8.349 3.818 1.00 86.00 118 ARG A CA 1
ATOM 859 C C . ARG A 1 118 ? -19.386 -8.385 2.445 1.00 86.00 118 ARG A C 1
ATOM 861 O O . ARG A 1 118 ? -19.246 -9.476 1.889 1.00 86.00 118 ARG A O 1
ATOM 868 N N . PRO A 1 119 ? -18.918 -7.240 1.924 1.00 89.75 119 PRO A N 1
ATOM 869 C CA . PRO A 1 119 ? -18.085 -7.256 0.736 1.00 89.75 119 PRO A CA 1
ATOM 870 C C . PRO A 1 119 ? -16.793 -8.034 0.989 1.00 89.75 119 PRO A C 1
ATOM 872 O O . PRO A 1 119 ? -16.247 -8.027 2.097 1.00 89.75 119 PRO A O 1
ATOM 875 N N . ALA A 1 120 ? -16.281 -8.671 -0.064 1.00 92.56 120 ALA A N 1
ATOM 876 C CA . ALA A 1 120 ? -14.955 -9.272 -0.049 1.00 92.56 120 ALA A CA 1
ATOM 877 C C . ALA A 1 120 ? -13.894 -8.205 0.253 1.00 92.56 120 ALA A C 1
ATOM 879 O O . ALA A 1 120 ? -13.992 -7.072 -0.220 1.00 92.56 120 ALA A O 1
ATOM 880 N N . LEU A 1 121 ? -12.862 -8.555 1.019 1.00 95.69 121 LEU A N 1
ATOM 881 C CA . LEU A 1 121 ? -11.774 -7.623 1.310 1.00 95.69 121 LEU A CA 1
ATOM 882 C C . LEU A 1 121 ? -10.861 -7.424 0.082 1.00 95.69 121 LEU A C 1
ATOM 884 O O . LEU A 1 121 ? -10.736 -8.338 -0.741 1.00 95.69 121 LEU A O 1
ATOM 888 N N . PRO A 1 122 ? -10.208 -6.251 -0.048 1.00 95.88 122 PRO A N 1
ATOM 889 C CA . PRO A 1 122 ? -9.167 -6.027 -1.053 1.00 95.88 122 PRO A CA 1
ATOM 890 C C . PRO A 1 122 ? -8.056 -7.083 -0.968 1.00 95.88 122 PRO A C 1
ATOM 892 O O . PRO A 1 122 ? -7.823 -7.646 0.103 1.00 95.88 122 PRO A O 1
ATOM 895 N N . ALA A 1 123 ? -7.358 -7.351 -2.077 1.00 94.69 123 ALA A N 1
ATOM 896 C CA . ALA A 1 123 ? -6.393 -8.451 -2.186 1.00 94.69 123 ALA A CA 1
ATOM 897 C C . ALA A 1 123 ? -5.351 -8.478 -1.058 1.00 94.69 123 ALA A C 1
ATOM 899 O O . ALA A 1 123 ? -5.157 -9.509 -0.418 1.00 94.69 123 ALA A O 1
ATOM 900 N N . GLN A 1 124 ? -4.758 -7.330 -0.736 1.00 94.81 124 GLN A N 1
ATOM 901 C CA . GLN A 1 124 ? -3.757 -7.212 0.325 1.00 94.81 124 GLN A CA 1
ATOM 902 C C . GLN A 1 124 ? -4.341 -7.384 1.740 1.00 94.81 124 GLN A C 1
ATOM 904 O O . GLN A 1 124 ? -3.592 -7.600 2.694 1.00 94.81 124 GLN A O 1
ATOM 909 N N . LEU A 1 125 ? -5.663 -7.309 1.902 1.00 96.12 125 LEU A N 1
ATOM 910 C CA . LEU A 1 125 ? -6.369 -7.448 3.178 1.00 96.12 125 LEU A CA 1
ATOM 911 C C . LEU A 1 125 ? -7.070 -8.811 3.324 1.00 96.12 125 LEU A C 1
ATOM 913 O O . LEU A 1 125 ? -7.716 -9.031 4.346 1.00 96.12 125 LEU A O 1
ATOM 917 N N . ARG A 1 126 ? -6.957 -9.733 2.354 1.00 92.94 126 ARG A N 1
ATOM 918 C CA . ARG A 1 126 ? -7.667 -11.030 2.387 1.00 92.94 126 ARG A CA 1
ATOM 919 C C . ARG A 1 126 ? -7.356 -11.864 3.632 1.00 92.94 126 ARG A C 1
ATOM 921 O O . ARG A 1 126 ? -8.272 -12.448 4.199 1.00 92.94 126 ARG A O 1
ATOM 928 N N . ASP A 1 127 ? -6.110 -11.830 4.101 1.00 91.25 127 ASP A N 1
ATOM 929 C CA . ASP A 1 127 ? -5.659 -12.561 5.296 1.00 91.25 127 ASP A CA 1
ATOM 930 C C . ASP A 1 127 ? -5.735 -11.729 6.590 1.00 91.25 127 ASP A C 1
ATOM 932 O O . ASP A 1 127 ? -5.142 -12.085 7.618 1.00 91.25 127 ASP A O 1
ATOM 936 N N . ALA A 1 128 ? -6.418 -10.579 6.557 1.00 94.81 128 ALA A N 1
ATOM 937 C CA . ALA A 1 128 ? -6.568 -9.735 7.733 1.00 94.81 128 ALA A CA 1
ATOM 938 C C . ALA A 1 128 ? -7.370 -10.446 8.834 1.00 94.81 128 ALA A C 1
ATOM 940 O O . ALA A 1 128 ? -8.302 -11.212 8.582 1.00 94.81 128 ALA A O 1
ATOM 941 N N . LEU A 1 129 ? -7.050 -10.137 10.092 1.00 95.38 129 LEU A N 1
ATOM 942 C CA . LEU A 1 129 ? -7.860 -10.575 11.224 1.00 95.38 129 LEU A CA 1
ATOM 943 C C . LEU A 1 129 ? -9.221 -9.868 11.182 1.00 95.38 129 LEU A C 1
ATOM 945 O O . LEU A 1 129 ? -9.317 -8.681 11.491 1.00 95.38 129 LEU A O 1
ATOM 949 N N . VAL A 1 130 ? -10.273 -10.605 10.839 1.00 94.88 130 VAL A N 1
ATOM 950 C CA . VAL A 1 130 ? -11.646 -10.089 10.846 1.00 94.88 130 VAL A CA 1
ATOM 951 C C . VAL A 1 130 ? -12.193 -10.077 12.275 1.00 94.88 130 VAL A C 1
ATOM 953 O O . VAL A 1 130 ? -12.194 -11.094 12.973 1.00 94.88 130 VAL A O 1
ATOM 956 N N . LEU A 1 131 ? -12.643 -8.906 12.717 1.00 94.12 131 LEU A N 1
ATOM 957 C CA . LEU A 1 131 ? -13.154 -8.634 14.054 1.00 94.12 131 LEU A CA 1
ATOM 958 C C . LEU A 1 131 ? -14.591 -8.109 13.992 1.00 94.12 131 LEU A C 1
ATOM 960 O O . LEU A 1 131 ? -14.962 -7.372 13.080 1.00 94.12 131 LEU A O 1
ATOM 964 N N . GLU A 1 132 ? -15.358 -8.443 15.025 1.00 89.19 132 GLU A N 1
ATOM 965 C CA . GLU A 1 132 ? -16.726 -7.971 15.250 1.00 89.19 132 GLU A CA 1
ATOM 966 C C . GLU A 1 132 ? -16.747 -6.929 16.353 1.00 89.19 132 GLU A C 1
ATOM 968 O O . GLU A 1 132 ? -16.084 -7.117 17.375 1.00 89.19 132 GLU A O 1
ATOM 973 N N . SER A 1 133 ? -17.545 -5.873 16.225 1.00 80.88 133 SER A N 1
ATOM 974 C CA . SER A 1 133 ? -17.794 -4.983 17.356 1.00 80.88 133 SER A CA 1
ATOM 975 C C . SER A 1 133 ? -18.632 -5.708 18.417 1.00 80.88 133 SER A C 1
ATOM 977 O O . SER A 1 133 ? -19.852 -5.789 18.350 1.00 80.88 133 SER A O 1
ATOM 979 N N . GLY A 1 134 ? -17.940 -6.269 19.398 1.00 83.88 134 GLY A N 1
ATOM 980 C CA . GLY A 1 134 ? -18.486 -6.842 20.621 1.00 83.88 134 GLY A CA 1
ATOM 981 C C . GLY A 1 134 ? -17.392 -6.915 21.685 1.00 83.88 134 GLY A C 1
ATOM 982 O O . GLY A 1 134 ? -16.237 -6.580 21.426 1.00 83.88 134 GLY A O 1
ATOM 983 N N . ALA A 1 135 ? -17.711 -7.388 22.888 1.00 79.44 135 ALA A N 1
ATOM 984 C CA . ALA A 1 135 ? -16.776 -7.336 24.019 1.00 79.44 135 ALA A CA 1
ATOM 985 C C . ALA A 1 135 ? -15.427 -8.061 23.784 1.00 79.44 135 ALA A C 1
ATOM 987 O O . ALA A 1 135 ? -14.433 -7.747 24.434 1.00 79.44 135 ALA A O 1
ATOM 988 N N . ALA A 1 136 ? -15.367 -9.022 22.855 1.00 89.69 136 ALA A N 1
ATOM 989 C CA . ALA A 1 136 ? -14.203 -9.887 22.663 1.00 89.69 136 ALA A CA 1
ATOM 990 C C . ALA A 1 136 ? -13.138 -9.360 21.681 1.00 89.69 136 ALA A C 1
ATOM 992 O O . ALA A 1 136 ? -12.022 -9.887 21.668 1.00 89.69 136 ALA A O 1
ATOM 993 N N . TRP A 1 137 ? -13.437 -8.369 20.831 1.00 93.75 137 TRP A N 1
ATOM 994 C CA . TRP A 1 137 ? -12.482 -7.950 19.792 1.00 93.75 137 TRP A CA 1
ATOM 995 C C . TRP A 1 137 ? -11.159 -7.381 20.323 1.00 93.75 137 TRP A C 1
ATOM 997 O O . TRP A 1 137 ? -10.131 -7.719 19.728 1.00 93.75 137 TRP A O 1
ATOM 1007 N N . PRO A 1 138 ? -11.111 -6.598 21.425 1.00 92.94 138 PRO A N 1
ATOM 1008 C CA . PRO A 1 138 ? -9.848 -6.024 21.884 1.00 92.94 138 PRO A CA 1
ATOM 1009 C C . PRO A 1 138 ? -8.872 -7.116 22.321 1.00 92.94 138 PRO A C 1
ATOM 1011 O O . PRO A 1 138 ? -7.702 -7.099 21.948 1.00 92.94 138 PRO A O 1
ATOM 1014 N N . ALA A 1 139 ? -9.377 -8.127 23.033 1.00 92.75 139 ALA A N 1
ATOM 1015 C CA . ALA A 1 139 ? -8.588 -9.275 23.460 1.00 92.75 139 ALA A CA 1
ATOM 1016 C C . ALA A 1 139 ? -8.053 -10.081 22.264 1.00 92.75 139 ALA A C 1
ATOM 1018 O O . ALA A 1 139 ? -6.888 -10.478 22.266 1.00 92.75 139 ALA A O 1
ATOM 1019 N N . LYS A 1 140 ? -8.865 -10.280 21.213 1.00 94.88 140 LYS A N 1
ATOM 1020 C CA . LYS A 1 140 ? -8.426 -10.947 19.972 1.00 94.88 140 LYS A CA 1
ATOM 1021 C C . LYS A 1 140 ? -7.325 -10.163 19.255 1.00 94.88 140 LYS A C 1
ATOM 1023 O O . LYS A 1 140 ? -6.358 -10.769 18.795 1.00 94.88 140 LYS A O 1
ATOM 1028 N N . LEU A 1 141 ? -7.453 -8.836 19.182 1.00 94.94 141 LEU A N 1
ATOM 1029 C CA . LEU A 1 141 ? -6.434 -7.968 18.592 1.00 94.94 141 LEU A CA 1
ATOM 1030 C C . LEU A 1 141 ? -5.115 -8.066 19.369 1.00 94.94 141 LEU A C 1
ATOM 1032 O O . LEU A 1 141 ? -4.078 -8.353 18.776 1.00 94.94 141 LEU A O 1
ATOM 1036 N N . VAL A 1 142 ? -5.159 -7.919 20.696 1.00 93.75 142 VAL A N 1
ATOM 1037 C CA . VAL A 1 142 ? -3.983 -8.045 21.575 1.00 93.75 142 VAL A CA 1
ATOM 1038 C C . VAL A 1 142 ? -3.321 -9.413 21.410 1.00 93.75 142 VAL A C 1
ATOM 1040 O O . VAL A 1 142 ? -2.115 -9.495 21.185 1.00 93.75 142 VAL A O 1
ATOM 1043 N N . ALA A 1 143 ? -4.103 -10.495 21.438 1.00 92.38 143 ALA A N 1
ATOM 1044 C CA . ALA A 1 143 ? -3.583 -11.846 21.242 1.00 92.38 143 ALA A CA 1
ATOM 1045 C C . ALA A 1 143 ? -2.873 -12.003 19.885 1.00 92.38 143 ALA A C 1
ATOM 1047 O O . ALA A 1 143 ? -1.812 -12.623 19.811 1.00 92.38 143 ALA A O 1
ATOM 1048 N N . ARG A 1 144 ? -3.410 -11.408 18.811 1.00 90.69 144 ARG A N 1
ATOM 1049 C CA . ARG A 1 144 ? -2.775 -11.427 17.484 1.00 90.69 144 ARG A CA 1
ATOM 1050 C C . ARG A 1 144 ? -1.467 -10.644 17.455 1.00 90.69 144 ARG A C 1
ATOM 1052 O O . ARG A 1 144 ? -0.530 -11.107 16.811 1.00 90.69 144 ARG A O 1
ATOM 1059 N N . MET A 1 145 ? -1.395 -9.507 18.145 1.00 88.19 145 MET A N 1
ATOM 1060 C CA . MET A 1 145 ? -0.192 -8.669 18.223 1.00 88.19 145 MET A CA 1
ATOM 1061 C C . MET A 1 145 ? 0.961 -9.354 18.966 1.00 88.19 145 MET A C 1
ATOM 1063 O O . MET A 1 145 ? 2.118 -9.140 18.617 1.00 88.19 145 MET A O 1
ATOM 1067 N N . HIS A 1 146 ? 0.652 -10.191 19.959 1.00 85.31 146 HIS A N 1
ATOM 1068 C CA . HIS A 1 146 ? 1.646 -10.951 20.724 1.00 85.31 146 HIS A CA 1
ATOM 1069 C C . HIS A 1 146 ? 1.942 -12.343 20.156 1.00 85.31 146 HIS A C 1
ATOM 1071 O O . HIS A 1 146 ? 2.822 -13.039 20.663 1.00 85.31 146 HIS A O 1
ATOM 1077 N N . ARG A 1 147 ? 1.229 -12.771 19.109 1.00 84.25 147 ARG A N 1
ATOM 1078 C CA . ARG A 1 147 ? 1.501 -14.051 18.457 1.00 84.25 147 ARG A CA 1
ATOM 1079 C C . ARG A 1 147 ? 2.885 -14.001 17.820 1.00 84.25 147 ARG A C 1
ATOM 1081 O O . ARG A 1 147 ? 3.169 -13.091 17.043 1.00 84.25 147 ARG A O 1
ATOM 1088 N N . ALA A 1 148 ? 3.708 -15.011 18.105 1.00 69.00 148 ALA A N 1
ATOM 1089 C CA . ALA A 1 148 ? 4.965 -15.196 17.397 1.00 69.00 148 ALA A CA 1
ATOM 1090 C C . ALA A 1 148 ? 4.691 -15.200 15.888 1.00 69.00 148 ALA A C 1
ATOM 1092 O O . ALA A 1 148 ? 3.819 -15.925 15.397 1.00 69.00 148 ALA A O 1
ATOM 1093 N N . ARG A 1 149 ? 5.403 -14.333 15.173 1.00 67.81 149 ARG A N 1
ATOM 1094 C CA . ARG A 1 149 ? 5.364 -14.285 13.716 1.00 67.81 149 ARG A CA 1
ATOM 1095 C C . ARG A 1 149 ? 5.891 -15.630 13.221 1.00 67.81 149 ARG A C 1
ATOM 1097 O O . ARG A 1 149 ? 6.969 -16.055 13.635 1.00 67.81 149 ARG A O 1
ATOM 1104 N N . SER A 1 150 ? 5.092 -16.348 12.433 1.00 56.16 150 SER A N 1
ATOM 1105 C CA . SER A 1 150 ? 5.535 -17.610 11.842 1.00 56.16 150 SER A CA 1
ATOM 1106 C C . SER A 1 150 ? 6.747 -17.316 10.964 1.00 56.16 150 SER A C 1
ATOM 1108 O O . SER A 1 150 ? 6.675 -16.435 10.107 1.00 56.16 150 SER A O 1
ATOM 1110 N N . GLY A 1 151 ? 7.857 -18.011 11.214 1.00 53.34 151 GLY A N 1
ATOM 1111 C CA . GLY A 1 151 ? 9.068 -17.868 10.414 1.00 53.34 151 GLY A CA 1
ATOM 1112 C C . GLY A 1 151 ? 8.799 -18.132 8.932 1.00 53.34 151 GLY A C 1
ATOM 1113 O O . GLY A 1 151 ? 7.953 -18.960 8.605 1.00 53.34 151 GLY A O 1
ATOM 1114 N N . ALA A 1 152 ? 9.516 -17.380 8.089 1.00 47.88 152 ALA A N 1
ATOM 1115 C CA . ALA A 1 152 ? 9.650 -17.502 6.636 1.00 47.88 152 ALA A CA 1
ATOM 1116 C C . ALA A 1 152 ? 8.520 -18.277 5.927 1.00 47.88 152 ALA A C 1
ATOM 1118 O O . ALA A 1 152 ? 8.719 -19.390 5.444 1.00 47.88 152 ALA A O 1
ATOM 1119 N N . ALA A 1 153 ? 7.349 -17.647 5.779 1.00 52.06 153 ALA A N 1
ATOM 1120 C CA . ALA A 1 153 ? 6.604 -17.871 4.541 1.00 52.06 153 ALA A CA 1
ATOM 1121 C C . ALA A 1 153 ? 7.568 -17.568 3.381 1.00 52.06 153 ALA A C 1
ATOM 1123 O O . ALA A 1 153 ? 8.381 -16.648 3.529 1.00 52.06 153 ALA A O 1
ATOM 1124 N N . ALA A 1 154 ? 7.524 -18.338 2.283 1.00 56.09 154 ALA A N 1
ATOM 1125 C CA . ALA A 1 154 ? 8.284 -18.015 1.072 1.00 56.09 154 ALA A CA 1
ATOM 1126 C C . ALA A 1 154 ? 8.166 -16.506 0.841 1.00 56.09 154 ALA A C 1
ATOM 1128 O O . ALA A 1 154 ? 7.046 -15.988 0.829 1.00 56.09 154 ALA A O 1
ATOM 1129 N N . ALA A 1 155 ? 9.301 -15.802 0.867 1.00 70.75 155 ALA A N 1
ATOM 1130 C CA . ALA A 1 155 ? 9.288 -14.359 1.026 1.00 70.75 155 ALA A CA 1
ATOM 1131 C C . ALA A 1 155 ? 8.565 -13.765 -0.181 1.00 70.75 155 ALA A C 1
ATOM 1133 O O . ALA A 1 155 ? 9.089 -13.797 -1.291 1.00 70.75 155 ALA A O 1
ATOM 1134 N N . ALA A 1 156 ? 7.332 -13.308 0.039 1.00 84.69 156 ALA A N 1
ATOM 1135 C CA . ALA A 1 156 ? 6.548 -12.668 -0.996 1.00 84.69 156 ALA A CA 1
ATOM 1136 C C . ALA A 1 156 ? 7.318 -11.453 -1.514 1.00 84.69 156 ALA A C 1
ATOM 1138 O O . ALA A 1 156 ? 8.028 -10.791 -0.748 1.00 84.69 156 ALA A O 1
ATOM 1139 N N . ASP A 1 157 ? 7.162 -11.164 -2.801 1.00 93.50 157 ASP A N 1
ATOM 1140 C CA . ASP A 1 157 ? 7.818 -10.018 -3.411 1.00 93.50 157 ASP A CA 1
ATOM 1141 C C . ASP A 1 157 ? 7.466 -8.730 -2.674 1.00 93.50 157 ASP A C 1
ATOM 1143 O O . ASP A 1 157 ? 6.328 -8.500 -2.244 1.00 93.50 157 ASP A O 1
ATOM 1147 N N . ARG A 1 158 ? 8.478 -7.882 -2.495 1.00 94.44 158 ARG A N 1
ATOM 1148 C CA . ARG A 1 158 ? 8.315 -6.616 -1.802 1.00 94.44 158 ARG A CA 1
ATOM 1149 C C . ARG A 1 158 ? 7.729 -5.608 -2.770 1.00 94.44 158 ARG A C 1
ATOM 1151 O O . ARG A 1 158 ? 8.392 -5.189 -3.714 1.00 94.44 158 ARG A O 1
ATOM 1158 N N . LEU A 1 159 ? 6.509 -5.187 -2.470 1.00 96.50 159 LEU A N 1
ATOM 1159 C CA . LEU A 1 159 ? 5.804 -4.121 -3.161 1.00 96.50 159 LEU A CA 1
ATOM 1160 C C . LEU A 1 159 ? 5.673 -2.916 -2.230 1.00 96.50 159 LEU A C 1
ATOM 1162 O O . LEU A 1 159 ? 5.195 -3.051 -1.104 1.00 96.50 159 LEU A O 1
ATOM 1166 N N . SER A 1 160 ? 6.037 -1.735 -2.710 1.00 96.69 160 SER A N 1
ATOM 1167 C CA . SER A 1 160 ? 5.747 -0.468 -2.041 1.00 96.69 160 SER A CA 1
ATOM 1168 C C . SER A 1 160 ? 5.273 0.559 -3.056 1.00 96.69 160 SER A C 1
ATOM 1170 O O . SER A 1 160 ? 5.502 0.429 -4.255 1.00 96.69 160 SER A O 1
ATOM 1172 N N . VAL A 1 161 ? 4.616 1.601 -2.571 1.00 96.56 161 VAL A N 1
ATOM 1173 C CA . VAL A 1 161 ? 4.308 2.789 -3.365 1.00 96.56 161 VAL A CA 1
ATOM 1174 C C . VAL A 1 161 ? 5.125 3.955 -2.830 1.00 96.56 161 VAL A C 1
ATOM 1176 O O . VAL A 1 161 ? 5.415 3.998 -1.637 1.00 96.56 161 VAL A O 1
ATOM 1179 N N . HIS A 1 162 ? 5.469 4.914 -3.682 1.00 94.69 162 HIS A N 1
ATOM 1180 C CA . HIS A 1 162 ? 6.141 6.182 -3.390 1.00 94.69 162 HIS A CA 1
ATOM 1181 C C . HIS A 1 162 ? 5.517 7.319 -4.193 1.00 94.69 162 HIS A C 1
ATOM 1183 O O . HIS A 1 162 ? 4.797 7.088 -5.164 1.00 94.69 162 HIS A O 1
ATOM 1189 N N . GLY A 1 163 ? 5.847 8.545 -3.797 1.00 88.94 163 GLY A N 1
ATOM 1190 C CA . GLY A 1 163 ? 5.450 9.757 -4.498 1.00 88.94 163 GLY A CA 1
ATOM 1191 C C . GLY A 1 163 ? 4.370 10.554 -3.776 1.00 88.94 163 GLY A C 1
ATOM 1192 O O . GLY A 1 163 ? 4.103 10.358 -2.591 1.00 88.94 163 GLY A O 1
ATOM 1193 N N . ASN A 1 164 ? 3.820 11.511 -4.509 1.00 87.44 164 ASN A N 1
ATOM 1194 C CA . ASN A 1 164 ? 2.811 12.478 -4.089 1.00 87.44 164 ASN A CA 1
ATOM 1195 C C . ASN A 1 164 ? 2.185 13.099 -5.352 1.00 87.44 164 ASN A C 1
ATOM 1197 O O . ASN A 1 164 ? 2.531 12.711 -6.471 1.00 87.44 164 ASN A O 1
ATOM 1201 N N . GLU A 1 165 ? 1.322 14.100 -5.189 1.00 82.81 165 GLU A N 1
ATOM 1202 C CA . GLU A 1 165 ? 0.685 14.807 -6.306 1.00 82.81 165 GLU A CA 1
ATOM 1203 C C . GLU A 1 165 ? 1.687 15.348 -7.351 1.00 82.81 165 GLU A C 1
ATOM 1205 O O . GLU A 1 165 ? 1.433 15.269 -8.551 1.00 82.81 165 GLU A O 1
ATOM 1210 N N . GLN A 1 166 ? 2.856 15.837 -6.921 1.00 87.12 166 GLN A N 1
ATOM 1211 C CA . GLN A 1 166 ? 3.863 16.428 -7.814 1.00 87.12 166 GLN A CA 1
ATOM 1212 C C . GLN A 1 166 ? 4.698 15.374 -8.551 1.00 87.12 166 GLN A C 1
ATOM 1214 O O . GLN A 1 166 ? 5.004 15.523 -9.733 1.00 87.12 166 GLN A O 1
ATOM 1219 N N . LEU A 1 167 ? 5.085 14.305 -7.854 1.00 88.00 167 LEU A N 1
ATOM 1220 C CA . LEU A 1 167 ? 5.954 13.252 -8.387 1.00 88.00 167 LEU A CA 1
ATOM 1221 C C . LEU A 1 167 ? 5.177 12.173 -9.153 1.00 88.00 167 LEU A C 1
ATOM 1223 O O . LEU A 1 167 ? 5.773 11.421 -9.931 1.00 88.00 167 LEU A O 1
ATOM 1227 N N . GLY A 1 168 ? 3.860 12.111 -8.953 1.00 92.50 168 GLY A N 1
ATOM 1228 C CA . GLY A 1 168 ? 3.006 11.016 -9.389 1.00 92.50 168 GLY A CA 1
ATOM 1229 C C . GLY A 1 168 ? 3.170 9.773 -8.516 1.00 92.50 168 GLY A C 1
ATOM 1230 O O . GLY A 1 168 ? 3.903 9.771 -7.526 1.00 92.50 168 GLY A O 1
ATOM 1231 N N . GLN A 1 169 ? 2.485 8.700 -8.903 1.00 95.12 169 GLN A N 1
ATOM 1232 C CA . GLN A 1 169 ? 2.521 7.433 -8.187 1.00 95.12 169 GLN A CA 1
ATOM 1233 C C . GLN A 1 169 ? 3.616 6.523 -8.7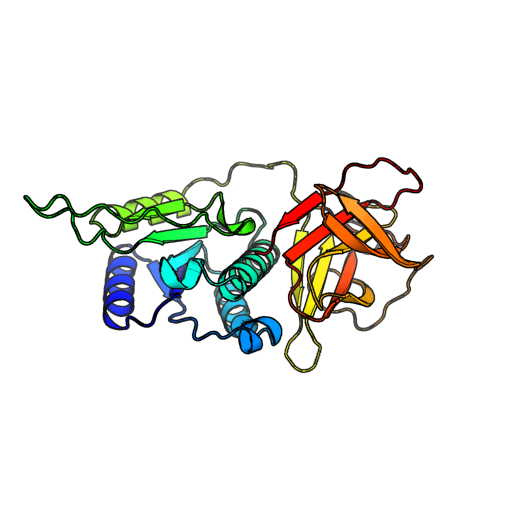26 1.00 95.12 169 GLN A C 1
ATOM 1235 O O . GLN A 1 169 ? 3.604 6.154 -9.897 1.00 95.12 169 GLN A O 1
ATOM 1240 N N . TRP A 1 170 ? 4.518 6.103 -7.850 1.00 97.56 170 TRP A N 1
ATOM 1241 C CA . TRP A 1 170 ? 5.604 5.192 -8.178 1.00 97.56 170 TRP A CA 1
ATOM 1242 C C . TRP A 1 170 ? 5.446 3.881 -7.435 1.00 97.56 170 TRP A C 1
ATOM 1244 O O . TRP A 1 170 ? 5.304 3.876 -6.219 1.00 97.56 170 TRP A O 1
ATOM 1254 N N . VAL A 1 171 ? 5.508 2.772 -8.153 1.00 98.19 171 VAL A N 1
ATOM 1255 C CA . VAL A 1 171 ? 5.544 1.431 -7.577 1.00 98.19 171 VAL A CA 1
ATOM 1256 C C . VAL A 1 171 ? 7.000 0.997 -7.465 1.00 98.19 171 VAL A C 1
ATOM 1258 O O . VAL A 1 171 ? 7.702 0.999 -8.470 1.00 98.19 171 VAL A O 1
ATOM 1261 N N . GLU A 1 172 ? 7.446 0.645 -6.261 1.00 98.38 172 GLU A N 1
ATOM 1262 C CA . GLU A 1 172 ? 8.711 -0.052 -5.999 1.00 98.38 172 GLU A CA 1
ATOM 1263 C C . GLU A 1 172 ? 8.450 -1.558 -5.936 1.00 98.38 172 GLU A C 1
ATOM 1265 O O . GLU A 1 172 ? 7.538 -1.999 -5.231 1.00 98.38 172 GLU 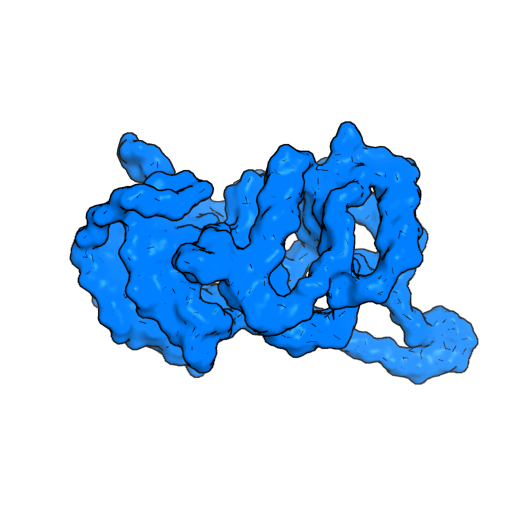A O 1
ATOM 1270 N N . LEU A 1 173 ? 9.285 -2.334 -6.622 1.00 98.25 173 LEU A N 1
ATOM 1271 C CA . LEU A 1 173 ? 9.226 -3.788 -6.652 1.00 98.25 173 LEU A CA 1
ATOM 1272 C C . LEU A 1 173 ? 10.620 -4.403 -6.477 1.00 98.25 173 LEU A C 1
ATOM 1274 O O . LEU A 1 173 ? 11.581 -3.998 -7.136 1.00 98.25 173 LEU A O 1
ATOM 1278 N N . ALA A 1 174 ? 10.713 -5.428 -5.636 1.00 96.69 174 ALA A N 1
ATOM 1279 C CA . ALA A 1 174 ? 11.887 -6.286 -5.516 1.00 96.69 174 ALA A CA 1
ATOM 1280 C C . ALA A 1 174 ? 11.476 -7.722 -5.147 1.00 96.69 174 ALA A C 1
ATOM 1282 O O . ALA A 1 174 ? 10.444 -7.895 -4.492 1.00 96.69 174 ALA A O 1
ATOM 1283 N N . PRO A 1 175 ? 12.281 -8.744 -5.495 1.00 95.12 175 PRO A N 1
ATOM 1284 C CA . PRO A 1 175 ? 12.049 -10.099 -5.010 1.00 95.12 175 PRO A CA 1
ATOM 1285 C C . PRO A 1 175 ? 12.038 -10.147 -3.486 1.00 95.12 175 PRO A C 1
ATOM 1287 O O . PRO A 1 175 ? 12.815 -9.450 -2.824 1.00 95.12 175 PRO A O 1
ATOM 1290 N N . GLY A 1 176 ? 11.211 -11.021 -2.916 1.00 90.56 176 GLY A N 1
ATOM 1291 C CA . GLY A 1 176 ? 11.226 -11.245 -1.470 1.00 90.56 176 GLY A CA 1
ATOM 1292 C C . GLY A 1 176 ? 12.498 -11.952 -0.986 1.00 90.56 176 GLY A C 1
ATOM 1293 O O . GLY A 1 176 ? 12.896 -11.785 0.168 1.00 90.56 176 GLY A O 1
ATOM 1294 N N . ALA A 1 177 ? 13.169 -12.706 -1.864 1.00 88.62 177 ALA A N 1
ATOM 1295 C CA . ALA A 1 177 ? 14.453 -13.348 -1.599 1.00 88.62 177 ALA A CA 1
ATOM 1296 C C . ALA A 1 177 ? 15.329 -13.425 -2.861 1.00 88.62 177 ALA A C 1
ATOM 1298 O O . ALA A 1 177 ? 14.830 -13.625 -3.964 1.00 88.62 177 ALA A O 1
ATOM 1299 N N . GLY A 1 178 ? 16.650 -13.333 -2.680 1.00 92.38 178 GLY A N 1
ATOM 1300 C CA . GLY A 1 178 ? 17.618 -13.441 -3.774 1.00 92.38 178 GLY A CA 1
ATOM 1301 C C . GLY A 1 178 ? 17.629 -12.224 -4.702 1.00 92.38 178 GLY A C 1
ATOM 1302 O O . GLY A 1 178 ? 17.371 -11.096 -4.268 1.00 92.38 178 GLY A O 1
ATOM 1303 N N . SER A 1 179 ? 17.967 -12.459 -5.969 1.00 95.62 179 SER A N 1
ATOM 1304 C CA . SER A 1 179 ? 17.946 -11.451 -7.025 1.00 95.62 179 SER A CA 1
ATOM 1305 C C . SER A 1 179 ? 17.316 -11.989 -8.313 1.00 95.62 179 SER A C 1
ATOM 1307 O O . SER A 1 179 ? 17.323 -13.192 -8.578 1.00 95.62 179 SER A O 1
ATOM 1309 N N . TRP A 1 180 ? 16.750 -11.085 -9.110 1.00 96.56 180 TRP A N 1
ATOM 1310 C CA . TRP A 1 180 ? 16.263 -11.333 -10.464 1.00 96.56 180 TRP A CA 1
ATOM 1311 C C . TRP A 1 180 ? 17.205 -10.697 -11.484 1.00 96.56 180 TRP A C 1
ATOM 1313 O O . TRP A 1 180 ? 17.657 -9.569 -11.290 1.00 96.56 180 TRP A O 1
ATOM 1323 N N . GLN A 1 181 ? 17.457 -11.392 -12.594 1.00 96.44 181 GLN A N 1
ATOM 1324 C CA . GLN A 1 181 ? 18.235 -10.880 -13.729 1.00 96.44 181 GLN A CA 1
ATOM 1325 C C . GLN A 1 181 ? 17.313 -10.157 -14.715 1.00 96.44 181 GLN A C 1
ATOM 1327 O O . GLN A 1 181 ? 17.065 -10.613 -15.829 1.00 96.44 181 GLN A O 1
ATOM 1332 N N . GLY A 1 182 ? 16.764 -9.033 -14.265 1.00 97.06 182 GLY A N 1
ATOM 1333 C CA . GLY A 1 182 ? 15.725 -8.292 -14.962 1.00 97.06 182 GLY A CA 1
ATOM 1334 C C . GLY A 1 182 ? 14.334 -8.526 -14.395 1.00 97.06 182 GLY A C 1
ATOM 1335 O O . GLY A 1 182 ? 14.082 -9.453 -13.628 1.00 97.06 182 GLY A O 1
ATOM 1336 N N . VAL A 1 183 ? 13.411 -7.667 -14.804 1.00 97.75 183 VAL A N 1
ATOM 1337 C CA . VAL A 1 183 ? 12.014 -7.703 -14.377 1.00 97.75 183 VAL A CA 1
ATOM 1338 C C . VAL A 1 183 ? 11.112 -7.275 -15.522 1.00 97.75 183 VAL A C 1
ATOM 1340 O O . VAL A 1 183 ? 11.475 -6.421 -16.337 1.00 97.75 183 VAL A O 1
ATOM 1343 N N . MET A 1 184 ? 9.921 -7.856 -15.550 1.00 97.88 184 MET A N 1
ATOM 1344 C CA . MET A 1 184 ? 8.790 -7.361 -16.313 1.00 97.88 184 MET A CA 1
ATOM 1345 C C . MET A 1 184 ? 7.713 -6.895 -15.339 1.00 97.88 184 MET A C 1
ATOM 1347 O O . MET A 1 184 ? 7.365 -7.613 -14.404 1.00 97.88 184 MET A O 1
ATOM 1351 N N . PHE A 1 185 ? 7.193 -5.690 -15.553 1.00 98.50 185 PHE A N 1
ATOM 1352 C CA . PHE A 1 185 ? 6.136 -5.104 -14.738 1.00 98.50 185 PHE A CA 1
ATOM 1353 C C . PHE A 1 185 ? 5.058 -4.517 -15.637 1.00 98.50 185 PHE A C 1
ATOM 1355 O O . PHE A 1 185 ? 5.353 -3.817 -16.606 1.00 98.50 185 PHE A O 1
ATOM 1362 N N . ALA A 1 186 ? 3.801 -4.784 -15.314 1.00 98.19 186 ALA A N 1
ATOM 1363 C CA . ALA A 1 186 ? 2.681 -4.400 -16.144 1.00 98.19 186 ALA A CA 1
ATOM 1364 C C . ALA A 1 186 ? 1.458 -3.994 -15.330 1.00 98.19 186 ALA A C 1
ATOM 1366 O O . ALA A 1 186 ? 1.247 -4.431 -14.199 1.00 98.19 186 ALA A O 1
ATOM 1367 N N . VAL A 1 187 ? 0.635 -3.150 -15.946 1.00 98.31 187 VAL A N 1
ATOM 1368 C CA . VAL A 1 187 ? -0.609 -2.648 -15.363 1.00 98.31 187 VAL A CA 1
ATOM 1369 C C . VAL A 1 187 ? -1.789 -2.960 -16.276 1.00 98.31 187 VAL A C 1
ATOM 1371 O O . VAL A 1 187 ? -1.653 -2.952 -17.502 1.00 98.31 187 VAL A O 1
ATOM 1374 N N . ALA A 1 188 ? -2.946 -3.216 -15.673 1.00 97.62 188 ALA A N 1
ATOM 1375 C CA . ALA A 1 188 ? -4.234 -3.322 -16.354 1.00 97.62 188 ALA A CA 1
ATOM 1376 C C . ALA A 1 188 ? -5.239 -2.333 -15.750 1.00 97.62 188 ALA A C 1
ATOM 1378 O O . ALA A 1 188 ? -5.115 -1.948 -14.585 1.00 97.62 188 ALA A O 1
ATOM 1379 N N . GLY A 1 189 ? -6.241 -1.950 -16.538 1.00 94.62 189 GLY A N 1
ATOM 1380 C CA . GLY A 1 189 ? -7.319 -1.041 -16.141 1.00 94.62 189 GLY A CA 1
ATOM 1381 C C . GLY A 1 189 ? -7.452 0.157 -17.077 1.00 94.62 189 GLY A C 1
ATOM 1382 O O . GLY A 1 189 ? -6.485 0.595 -17.709 1.00 94.62 189 GLY A O 1
ATOM 1383 N N . GLU A 1 190 ? -8.666 0.687 -17.179 1.00 90.31 190 GLU A N 1
ATOM 1384 C CA . GLU A 1 190 ? -8.952 1.826 -18.049 1.00 90.31 190 GLU A CA 1
ATOM 1385 C C . GLU A 1 190 ? -8.206 3.089 -17.584 1.00 90.31 190 GLU A C 1
ATOM 1387 O O . GLU A 1 190 ? -8.202 3.448 -16.405 1.00 90.31 190 GLU A O 1
ATOM 1392 N N . GLY A 1 191 ? -7.534 3.767 -18.519 1.00 89.88 191 GLY A N 1
ATOM 1393 C CA . GLY A 1 191 ? -6.767 4.983 -18.227 1.00 89.88 191 GLY A CA 1
ATOM 1394 C C . GLY A 1 191 ? -5.504 4.767 -17.382 1.00 89.88 191 GLY A C 1
ATOM 1395 O O . GLY A 1 191 ? -4.861 5.751 -17.009 1.00 89.88 191 GLY A O 1
ATOM 1396 N N . ALA A 1 192 ? -5.129 3.516 -17.087 1.00 94.25 192 ALA A N 1
ATOM 1397 C CA . ALA A 1 192 ? -3.894 3.188 -16.388 1.00 94.25 192 ALA A CA 1
ATOM 1398 C C . ALA A 1 192 ? -2.744 2.917 -17.368 1.00 94.25 192 ALA A C 1
ATOM 1400 O O . ALA A 1 192 ? -2.897 2.201 -18.358 1.00 94.25 192 ALA A O 1
ATOM 1401 N N . SER A 1 193 ? -1.569 3.479 -17.093 1.00 96.69 193 SER A N 1
ATOM 1402 C CA . SER A 1 193 ? -0.380 3.274 -17.924 1.00 96.69 193 SER A CA 1
ATOM 1403 C C . SER A 1 193 ? 0.909 3.456 -17.133 1.00 96.69 193 SER A C 1
ATOM 1405 O O . SER A 1 193 ? 0.922 4.088 -16.078 1.00 96.69 193 SER A O 1
ATOM 1407 N N . ILE A 1 194 ? 1.999 2.899 -17.656 1.00 98.12 194 ILE A N 1
ATOM 1408 C CA . ILE A 1 194 ? 3.358 3.177 -17.187 1.00 98.12 194 ILE A CA 1
ATOM 1409 C C . ILE A 1 194 ? 3.943 4.231 -18.124 1.00 98.12 194 ILE A C 1
ATOM 1411 O O . ILE A 1 194 ? 3.912 4.049 -19.343 1.00 98.12 194 ILE A O 1
ATOM 1415 N N . ASP A 1 195 ? 4.451 5.328 -17.566 1.00 97.00 195 ASP A N 1
ATOM 1416 C CA . ASP A 1 195 ? 5.080 6.409 -18.339 1.00 97.00 195 ASP A CA 1
ATOM 1417 C C . ASP A 1 195 ? 6.557 6.633 -17.986 1.00 97.00 195 ASP A C 1
ATOM 1419 O O . ASP A 1 195 ? 7.229 7.445 -18.622 1.00 97.00 195 ASP A O 1
ATOM 1423 N N . PHE A 1 196 ? 7.070 5.910 -16.988 1.00 96.81 196 PHE A N 1
ATOM 1424 C CA . PHE A 1 196 ? 8.479 5.919 -16.623 1.00 96.81 196 PHE A CA 1
ATOM 1425 C C . PHE A 1 196 ? 8.860 4.626 -15.899 1.00 96.81 196 PHE A C 1
ATOM 1427 O O . PHE A 1 196 ? 8.065 4.098 -15.121 1.00 96.81 196 PHE A O 1
ATOM 1434 N N . GLN A 1 197 ? 10.098 4.166 -16.087 1.00 97.69 197 GLN A N 1
ATOM 1435 C CA . GLN A 1 197 ? 10.692 3.120 -15.258 1.00 97.69 197 GLN A CA 1
ATOM 1436 C C . GLN A 1 197 ? 12.106 3.498 -14.828 1.00 97.69 197 GLN A C 1
ATOM 1438 O O . GLN A 1 197 ? 12.787 4.252 -15.519 1.00 97.69 197 GLN A O 1
ATOM 1443 N N . ALA A 1 198 ? 12.542 2.969 -13.695 1.00 97.81 198 ALA A N 1
ATOM 1444 C CA . ALA A 1 198 ? 13.868 3.170 -13.142 1.00 97.81 198 ALA A CA 1
ATOM 1445 C C . ALA A 1 198 ? 14.294 1.954 -12.314 1.00 97.81 198 ALA A C 1
ATOM 1447 O O . ALA A 1 198 ? 13.495 1.105 -11.930 1.00 97.81 198 ALA A O 1
ATOM 1448 N N . THR A 1 199 ? 15.578 1.904 -12.005 1.00 97.81 199 THR A N 1
ATOM 1449 C CA . THR A 1 199 ? 16.186 1.015 -11.018 1.00 97.81 199 THR A CA 1
ATOM 1450 C C . THR A 1 199 ? 17.091 1.815 -10.097 1.00 97.81 199 THR A C 1
ATOM 1452 O O . THR A 1 199 ? 17.745 2.760 -10.548 1.00 97.81 199 THR A O 1
ATOM 1455 N N . GLY A 1 200 ? 17.192 1.413 -8.837 1.00 97.12 200 GLY A N 1
ATOM 1456 C CA . GLY A 1 200 ? 18.125 2.028 -7.898 1.00 97.12 200 GLY A CA 1
ATOM 1457 C C . GLY A 1 200 ? 18.017 1.448 -6.491 1.00 97.12 200 GLY A C 1
ATOM 1458 O O . GLY A 1 200 ? 17.380 0.405 -6.319 1.00 97.12 200 GLY A O 1
ATOM 1459 N N . PRO A 1 201 ? 18.640 2.094 -5.489 1.00 96.81 201 PRO A N 1
ATOM 1460 C CA . PRO A 1 201 ? 18.584 1.640 -4.104 1.00 96.81 201 PRO A CA 1
ATOM 1461 C C . PRO A 1 201 ? 17.144 1.442 -3.629 1.00 96.81 201 PRO A C 1
ATOM 1463 O O . PRO A 1 201 ? 16.252 2.203 -3.990 1.00 96.81 201 PRO A O 1
ATOM 1466 N N . SER A 1 202 ? 16.921 0.404 -2.833 1.00 95.94 202 SER A N 1
ATOM 1467 C CA . SER A 1 202 ? 15.613 0.073 -2.260 1.00 95.94 202 SER A CA 1
ATOM 1468 C C . SER A 1 202 ? 15.137 1.090 -1.219 1.00 95.94 202 SER A C 1
ATOM 1470 O O . SER A 1 202 ? 15.944 1.614 -0.452 1.00 95.94 202 SER A O 1
ATOM 1472 N N . GLY A 1 203 ? 13.820 1.273 -1.110 1.00 93.38 203 GLY A N 1
ATOM 1473 C CA . GLY A 1 203 ? 13.180 2.039 -0.037 1.00 93.38 203 GLY A CA 1
ATOM 1474 C C . GLY A 1 203 ? 12.949 3.525 -0.317 1.00 93.38 203 GLY A C 1
ATOM 1475 O O . GLY A 1 203 ? 12.477 4.232 0.574 1.00 93.38 203 GLY A O 1
ATOM 1476 N N . GLY A 1 204 ? 13.233 4.013 -1.524 1.00 92.56 204 GLY A N 1
ATOM 1477 C CA . GLY A 1 204 ? 12.995 5.405 -1.898 1.00 92.56 204 GLY A CA 1
ATOM 1478 C C . GLY A 1 204 ? 13.213 5.652 -3.385 1.00 92.56 204 GLY A C 1
ATOM 1479 O O . GLY A 1 204 ? 13.881 4.875 -4.060 1.00 92.56 204 GLY A O 1
ATOM 1480 N N . LEU A 1 205 ? 12.644 6.740 -3.907 1.00 94.44 205 LEU A N 1
ATOM 1481 C CA . LEU A 1 205 ? 12.817 7.078 -5.318 1.00 94.44 205 LEU A CA 1
ATOM 1482 C C . LEU A 1 205 ? 14.297 7.338 -5.632 1.00 94.44 205 LEU A C 1
ATOM 1484 O O . LEU A 1 205 ? 14.931 8.123 -4.924 1.00 94.44 205 LEU A O 1
ATOM 1488 N N . PRO A 1 206 ? 14.853 6.705 -6.678 1.00 93.62 206 PRO A N 1
ATOM 1489 C CA . PRO A 1 206 ? 16.257 6.875 -7.009 1.00 93.62 206 PRO A CA 1
ATOM 1490 C C . PRO A 1 206 ? 16.518 8.263 -7.606 1.00 93.62 206 PRO A C 1
ATOM 1492 O O . PRO A 1 206 ? 15.781 8.721 -8.477 1.00 93.62 206 PRO A O 1
ATOM 1495 N N . GLU A 1 207 ? 17.604 8.911 -7.177 1.00 91.31 207 GLU A N 1
ATOM 1496 C CA . GLU A 1 207 ? 18.057 10.185 -7.761 1.00 91.31 207 GLU A CA 1
ATOM 1497 C C . GLU A 1 207 ? 18.615 10.002 -9.179 1.00 91.31 207 GLU A C 1
ATOM 1499 O O . GLU A 1 207 ? 18.470 10.870 -10.037 1.00 91.31 207 GLU A O 1
ATOM 1504 N N . THR A 1 208 ? 19.259 8.859 -9.429 1.00 92.94 208 THR A N 1
ATOM 1505 C CA . THR A 1 208 ? 19.837 8.494 -10.725 1.00 92.94 208 THR A CA 1
ATOM 1506 C C . THR A 1 208 ? 19.504 7.049 -11.062 1.00 92.94 208 THR A C 1
ATOM 1508 O O . THR A 1 208 ? 19.324 6.213 -10.176 1.00 92.94 208 THR A O 1
ATOM 1511 N N . SER A 1 209 ? 19.404 6.749 -12.356 1.00 95.25 209 SER A N 1
ATOM 1512 C CA . SER A 1 209 ? 19.084 5.407 -12.819 1.00 95.25 209 SER A CA 1
ATOM 1513 C C . SER A 1 209 ? 19.736 5.097 -14.159 1.00 95.25 209 SER A C 1
ATOM 1515 O O . SER A 1 209 ? 19.767 5.944 -15.050 1.00 95.25 209 SER A O 1
ATOM 1517 N N . THR A 1 210 ? 20.208 3.861 -14.302 1.00 93.88 210 THR A N 1
ATOM 1518 C CA . THR A 1 210 ? 20.735 3.317 -15.555 1.00 93.88 210 THR A CA 1
ATOM 1519 C C . THR A 1 210 ? 19.892 2.114 -15.936 1.00 93.88 210 THR A C 1
ATOM 1521 O O . THR A 1 210 ? 19.905 1.112 -15.228 1.00 93.88 210 THR A O 1
ATOM 1524 N N . ILE A 1 211 ? 19.173 2.197 -17.054 1.00 96.31 211 ILE A N 1
ATOM 1525 C CA . ILE A 1 211 ? 18.286 1.127 -17.525 1.00 96.31 211 ILE A CA 1
ATOM 1526 C C . ILE A 1 211 ? 19.037 0.266 -18.540 1.00 96.31 211 ILE A C 1
ATOM 1528 O O . ILE A 1 211 ? 19.420 0.745 -19.608 1.00 96.31 211 ILE A O 1
ATOM 1532 N N . ALA A 1 212 ? 19.219 -1.014 -18.230 1.00 94.69 212 ALA A N 1
ATOM 1533 C CA . ALA A 1 212 ? 19.797 -1.990 -19.140 1.00 94.69 212 ALA A CA 1
ATOM 1534 C C . ALA A 1 212 ? 18.685 -2.647 -19.970 1.00 94.69 212 ALA A C 1
ATOM 1536 O O . ALA A 1 212 ? 17.785 -3.275 -19.414 1.00 94.69 212 ALA A O 1
ATOM 1537 N N . TYR A 1 213 ? 18.765 -2.525 -21.300 1.00 95.88 213 TYR A N 1
ATOM 1538 C CA . TYR A 1 213 ? 17.840 -3.169 -22.247 1.00 95.88 213 TYR A CA 1
ATOM 1539 C C . TYR A 1 213 ? 16.358 -2.867 -21.961 1.00 95.88 213 TYR A C 1
ATOM 1541 O O . TYR A 1 213 ? 15.524 -3.769 -21.906 1.00 95.88 213 TYR A O 1
ATOM 1549 N N . GLY A 1 214 ? 16.040 -1.588 -21.746 1.00 95.94 214 GLY A N 1
ATOM 1550 C CA . GLY A 1 214 ? 14.680 -1.147 -21.450 1.00 95.94 214 GLY A CA 1
ATOM 1551 C C . GLY A 1 214 ? 13.713 -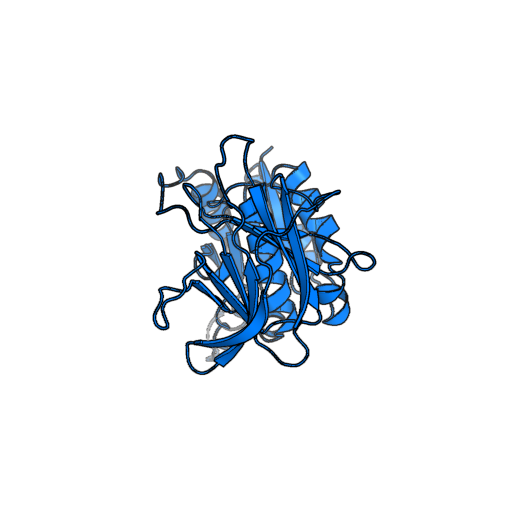1.391 -22.611 1.00 95.94 214 GLY A C 1
ATOM 1552 O O . GLY A 1 214 ? 14.000 -1.033 -23.751 1.00 95.94 214 GLY A O 1
ATOM 1553 N N . GLN A 1 215 ? 12.550 -1.955 -22.299 1.00 97.19 215 GLN A N 1
ATOM 1554 C CA . GLN A 1 215 ? 11.429 -2.167 -23.211 1.00 97.19 215 GLN A CA 1
ATOM 1555 C C . GLN A 1 215 ? 10.179 -1.492 -22.645 1.00 97.19 215 GLN A C 1
ATOM 1557 O O . GLN A 1 215 ? 9.980 -1.460 -21.429 1.00 97.19 215 GLN A O 1
ATOM 1562 N N . SER A 1 216 ? 9.330 -0.964 -23.522 1.00 97.25 216 SER A N 1
ATOM 1563 C CA . SER A 1 216 ? 8.084 -0.293 -23.153 1.00 97.25 216 SER A CA 1
ATOM 1564 C C . SER A 1 216 ? 6.941 -0.716 -24.068 1.00 97.25 216 SER A C 1
ATOM 1566 O O . SER A 1 216 ? 7.153 -1.138 -25.204 1.00 97.25 216 SER A O 1
ATOM 1568 N N . GLY A 1 217 ? 5.712 -0.601 -23.561 1.00 95.38 217 GLY A N 1
ATOM 1569 C CA . GLY A 1 217 ? 4.505 -0.870 -24.345 1.00 95.38 217 GLY A CA 1
ATOM 1570 C C . GLY A 1 217 ? 4.263 -2.348 -24.665 1.00 95.38 217 GLY A C 1
ATOM 1571 O O . GLY A 1 217 ? 3.486 -2.638 -25.574 1.00 95.38 217 GLY A O 1
ATOM 1572 N N . LEU A 1 218 ? 4.885 -3.269 -23.923 1.00 94.88 218 LEU A N 1
ATOM 1573 C CA . LEU A 1 218 ? 4.661 -4.708 -24.047 1.00 94.88 218 LEU A CA 1
ATOM 1574 C C . LEU A 1 218 ? 3.187 -5.026 -23.793 1.00 94.88 218 LEU A C 1
ATOM 1576 O O . LEU A 1 218 ? 2.566 -4.444 -22.901 1.00 94.88 218 LEU A O 1
ATOM 1580 N N . LYS A 1 219 ? 2.625 -5.946 -24.572 1.00 94.94 219 LYS A N 1
ATOM 1581 C CA . LYS A 1 219 ? 1.261 -6.443 -24.382 1.00 94.94 219 LYS A CA 1
ATOM 1582 C C . LYS A 1 219 ? 1.332 -7.850 -23.822 1.00 94.94 219 LYS A C 1
ATOM 1584 O O . LYS A 1 219 ? 2.023 -8.692 -24.378 1.00 94.94 219 LYS A O 1
ATOM 1589 N N . LEU A 1 220 ? 0.642 -8.062 -22.710 1.00 92.75 220 LEU A N 1
ATOM 1590 C CA . LEU A 1 220 ? 0.594 -9.334 -21.997 1.00 92.75 220 LEU A CA 1
ATOM 1591 C C . LEU A 1 220 ? -0.867 -9.680 -21.743 1.00 92.75 220 LEU A C 1
ATOM 1593 O O . LEU A 1 220 ? -1.692 -8.781 -21.560 1.00 92.75 220 LEU A O 1
ATOM 1597 N N . GLU A 1 221 ? -1.177 -10.966 -21.674 1.00 92.44 221 GLU A N 1
ATOM 1598 C CA . GLU A 1 221 ? -2.503 -11.447 -21.307 1.00 92.44 221 GLU A CA 1
ATOM 1599 C C . GLU A 1 221 ? -2.390 -12.412 -20.134 1.00 92.44 221 GLU A C 1
ATOM 1601 O O . GLU A 1 221 ? -1.568 -13.321 -20.133 1.00 92.44 221 GLU A O 1
ATOM 1606 N N . SER A 1 222 ? -3.204 -12.199 -19.103 1.00 91.69 222 SER A N 1
ATOM 1607 C CA . SER A 1 222 ? -3.266 -13.097 -17.952 1.00 91.69 222 SER A CA 1
ATOM 1608 C C . SER A 1 222 ? -4.641 -13.023 -17.306 1.00 91.69 222 SER A C 1
ATOM 1610 O O . SER A 1 222 ? -5.223 -11.943 -17.193 1.00 91.69 222 SER A O 1
ATOM 1612 N N . ALA A 1 223 ? -5.186 -14.176 -16.910 1.00 88.94 223 ALA A N 1
ATOM 1613 C CA . ALA A 1 223 ? -6.512 -14.297 -16.296 1.00 88.94 223 ALA A CA 1
ATOM 1614 C C . ALA A 1 223 ? -7.633 -13.556 -17.068 1.00 88.94 223 ALA A C 1
ATOM 1616 O O . ALA A 1 223 ? -8.531 -12.966 -16.466 1.00 88.94 223 ALA A O 1
ATOM 1617 N N . GLY A 1 224 ? -7.562 -13.556 -18.406 1.00 89.12 224 GLY A N 1
ATOM 1618 C CA . GLY A 1 224 ? -8.532 -12.879 -19.275 1.00 89.12 224 GLY A CA 1
ATOM 1619 C C . GLY A 1 224 ? -8.441 -11.347 -19.280 1.00 89.12 224 GLY A C 1
ATOM 1620 O O . GLY A 1 224 ? -9.377 -10.691 -19.729 1.00 89.12 224 GLY A O 1
ATOM 1621 N N . ARG A 1 225 ? -7.349 -10.764 -18.769 1.00 93.56 225 ARG A N 1
ATOM 1622 C CA . ARG A 1 225 ? -7.082 -9.318 -18.776 1.00 93.56 225 ARG A CA 1
ATOM 1623 C C . ARG A 1 225 ? -5.866 -9.009 -19.645 1.00 93.56 225 ARG A C 1
ATOM 1625 O O . ARG A 1 225 ? -4.855 -9.705 -19.570 1.00 93.56 225 ARG A O 1
ATOM 1632 N N . THR A 1 226 ? -5.948 -7.927 -20.415 1.00 95.44 226 THR A N 1
ATOM 1633 C CA . THR A 1 226 ? -4.806 -7.377 -21.152 1.00 95.44 226 THR A CA 1
ATOM 1634 C C . THR A 1 226 ? -4.043 -6.394 -20.271 1.00 95.44 226 THR A C 1
ATOM 1636 O O . THR A 1 226 ? -4.621 -5.456 -19.718 1.00 95.44 226 THR A O 1
ATOM 1639 N N . PHE A 1 227 ? -2.730 -6.568 -20.188 1.00 97.44 227 PHE A N 1
ATOM 1640 C CA . PHE A 1 227 ? -1.819 -5.680 -19.478 1.00 97.44 227 PHE A CA 1
ATOM 1641 C C . PHE A 1 227 ? -0.937 -4.917 -20.464 1.00 97.44 227 PHE A C 1
ATOM 1643 O O . PHE A 1 227 ? -0.592 -5.411 -21.541 1.00 97.44 227 PHE A O 1
ATOM 1650 N N . THR A 1 228 ? -0.545 -3.703 -20.078 1.00 97.56 228 THR A N 1
ATOM 1651 C CA . THR A 1 228 ? 0.524 -2.957 -20.750 1.00 97.56 228 THR A CA 1
ATOM 1652 C C . THR A 1 228 ? 1.737 -2.901 -19.833 1.00 97.56 228 THR A C 1
ATOM 1654 O O . THR A 1 228 ? 1.660 -2.355 -18.730 1.00 97.56 228 THR A O 1
ATOM 1657 N N . GLY A 1 229 ? 2.837 -3.497 -20.283 1.00 97.00 229 GLY A N 1
ATOM 1658 C CA . GLY A 1 229 ? 4.037 -3.734 -19.496 1.00 97.00 229 GLY A CA 1
ATOM 1659 C C . GLY A 1 229 ? 5.281 -3.047 -20.028 1.00 97.00 229 GLY A C 1
ATOM 1660 O O . GLY A 1 229 ? 5.379 -2.665 -21.195 1.00 97.00 229 GLY A O 1
ATOM 1661 N N . TRP A 1 230 ? 6.227 -2.852 -19.125 1.00 98.19 230 TRP A N 1
ATOM 1662 C CA . TRP A 1 230 ? 7.584 -2.409 -19.394 1.00 98.19 230 TRP A CA 1
ATOM 1663 C C . TRP A 1 230 ? 8.536 -3.444 -18.790 1.00 98.19 230 TRP A C 1
ATOM 1665 O O . TRP A 1 230 ? 8.184 -4.159 -17.848 1.00 98.19 230 TRP A O 1
ATOM 1675 N N . ALA A 1 231 ? 9.730 -3.560 -19.356 1.00 97.81 231 ALA A N 1
ATOM 1676 C CA . ALA A 1 231 ? 10.722 -4.522 -18.899 1.00 97.81 231 ALA A CA 1
ATOM 1677 C C . ALA A 1 231 ? 12.132 -3.938 -18.957 1.00 97.81 231 ALA A C 1
ATOM 1679 O O . ALA A 1 231 ? 12.394 -2.976 -19.686 1.00 97.81 231 ALA A O 1
ATOM 1680 N N . LEU A 1 232 ? 13.040 -4.530 -18.188 1.00 97.62 232 LEU A N 1
ATOM 1681 C CA . LEU A 1 232 ? 14.473 -4.245 -18.215 1.00 97.62 232 LEU A CA 1
ATOM 1682 C C . LEU A 1 232 ? 15.273 -5.450 -17.711 1.00 97.62 232 LEU A C 1
ATOM 1684 O O . LEU A 1 232 ? 14.711 -6.368 -17.116 1.00 97.62 232 LEU A O 1
ATOM 1688 N N . ARG A 1 233 ? 16.590 -5.438 -17.934 1.00 97.62 233 ARG A N 1
ATOM 1689 C CA . ARG A 1 233 ? 17.510 -6.540 -17.592 1.00 97.62 233 ARG A CA 1
ATOM 1690 C C . ARG A 1 233 ? 18.521 -6.195 -16.493 1.00 97.62 233 ARG A C 1
ATOM 1692 O O . ARG A 1 233 ? 19.561 -6.835 -16.388 1.00 97.62 233 ARG A O 1
ATOM 1699 N N . ASN A 1 234 ? 18.265 -5.161 -15.694 1.00 97.44 234 ASN A N 1
ATOM 1700 C CA . ASN A 1 234 ? 19.089 -4.879 -14.516 1.00 97.44 234 ASN A CA 1
ATOM 1701 C C . ASN A 1 234 ? 18.913 -5.973 -13.457 1.00 97.44 234 ASN A C 1
ATOM 1703 O O . ASN A 1 234 ? 17.820 -6.511 -13.303 1.00 97.44 234 ASN A O 1
ATOM 1707 N N . GLU A 1 235 ? 19.952 -6.225 -12.663 1.00 97.50 235 GLU A N 1
ATOM 1708 C CA . GLU A 1 235 ? 19.820 -7.065 -11.474 1.00 97.50 235 GLU A CA 1
ATOM 1709 C C . GLU A 1 235 ? 18.973 -6.353 -10.399 1.00 97.50 235 GLU A C 1
ATOM 1711 O O . GLU A 1 235 ? 19.285 -5.228 -10.001 1.00 97.50 235 GLU A O 1
ATOM 1716 N N . ILE A 1 236 ? 17.900 -7.000 -9.933 1.00 97.75 236 ILE A N 1
ATOM 1717 C CA . ILE A 1 236 ? 16.960 -6.484 -8.921 1.00 97.75 236 ILE A CA 1
ATOM 1718 C C . ILE A 1 236 ? 16.984 -7.404 -7.698 1.00 97.75 236 ILE A C 1
ATOM 1720 O O . ILE A 1 236 ? 16.982 -8.618 -7.851 1.00 97.75 236 ILE A O 1
ATOM 1724 N N . GLY A 1 237 ? 16.959 -6.863 -6.480 1.00 96.38 237 GLY A N 1
ATOM 1725 C CA . GLY A 1 237 ? 16.989 -7.632 -5.232 1.00 96.38 237 GLY A CA 1
ATOM 1726 C C . GLY A 1 237 ? 18.306 -7.490 -4.474 1.00 96.38 237 GLY A C 1
ATOM 1727 O O . GLY A 1 237 ? 18.883 -6.403 -4.402 1.00 96.38 237 GLY A O 1
ATOM 1728 N N . ALA A 1 238 ? 18.771 -8.575 -3.857 1.00 95.00 238 ALA A N 1
ATOM 1729 C CA . ALA A 1 238 ? 20.010 -8.607 -3.082 1.00 95.00 238 ALA A CA 1
ATOM 1730 C C . ALA A 1 238 ? 21.245 -8.677 -4.001 1.00 95.00 238 ALA A C 1
ATOM 1732 O O . ALA A 1 238 ? 21.758 -9.758 -4.274 1.00 95.00 238 ALA A O 1
ATOM 1733 N N . THR A 1 239 ? 21.716 -7.520 -4.476 1.00 92.94 239 THR A N 1
ATOM 1734 C CA . THR A 1 239 ? 22.886 -7.422 -5.369 1.00 92.94 239 THR A CA 1
ATOM 1735 C C . THR A 1 239 ? 24.193 -7.239 -4.592 1.00 92.94 239 THR A C 1
ATOM 1737 O O . THR A 1 239 ? 24.190 -6.895 -3.405 1.00 92.94 239 THR A O 1
ATOM 1740 N N . ALA A 1 240 ? 25.331 -7.380 -5.277 1.00 90.94 240 ALA A N 1
ATOM 1741 C CA . ALA A 1 240 ? 26.657 -7.148 -4.696 1.00 90.94 240 ALA A CA 1
ATOM 1742 C C . ALA A 1 240 ? 26.863 -5.713 -4.166 1.00 90.94 240 ALA A C 1
ATOM 1744 O O . ALA A 1 240 ? 27.647 -5.504 -3.242 1.00 90.94 240 ALA A O 1
ATOM 1745 N N . SER A 1 241 ? 26.159 -4.723 -4.727 1.00 88.81 241 SER A N 1
ATOM 1746 C CA . SER A 1 241 ? 26.247 -3.311 -4.321 1.00 88.81 241 SER A CA 1
ATOM 1747 C C . SER A 1 241 ? 25.174 -2.899 -3.306 1.00 88.81 241 SER A C 1
ATOM 1749 O O . SER A 1 241 ? 25.080 -1.725 -2.952 1.00 88.81 241 SER A O 1
ATOM 1751 N N . GLY A 1 242 ? 24.377 -3.856 -2.822 1.00 93.88 242 GLY A N 1
ATOM 1752 C CA . GLY A 1 242 ? 23.280 -3.638 -1.885 1.00 93.88 242 GLY A CA 1
ATOM 1753 C C . GLY A 1 242 ? 21.896 -3.892 -2.497 1.00 93.88 242 GLY A C 1
ATOM 1754 O O . GLY A 1 242 ? 21.783 -4.308 -3.652 1.00 93.88 242 GLY A O 1
ATOM 1755 N N . PRO A 1 243 ? 20.817 -3.680 -1.723 1.00 95.94 243 PRO A N 1
ATOM 1756 C CA . PRO A 1 243 ? 19.458 -3.953 -2.181 1.00 95.94 243 PRO A CA 1
ATOM 1757 C C . PRO A 1 243 ? 19.013 -2.994 -3.295 1.00 95.94 243 PRO A C 1
ATOM 1759 O O . PRO A 1 243 ? 18.825 -1.799 -3.052 1.00 95.94 243 PRO A O 1
ATOM 1762 N N . VAL A 1 244 ? 18.750 -3.519 -4.489 1.00 97.56 244 VAL A N 1
ATOM 1763 C CA . VAL A 1 244 ? 18.259 -2.764 -5.656 1.00 97.56 244 VAL A CA 1
ATOM 1764 C C . VAL A 1 244 ? 16.789 -3.084 -5.899 1.00 97.56 244 VAL A C 1
ATOM 1766 O O . VAL A 1 244 ? 16.372 -4.230 -5.765 1.00 97.56 244 VAL A O 1
ATOM 1769 N N . SER A 1 245 ? 15.999 -2.079 -6.263 1.00 98.12 245 SER A N 1
ATOM 1770 C CA . SER A 1 245 ? 14.595 -2.242 -6.644 1.00 98.12 245 SER A CA 1
ATOM 1771 C C . SER A 1 245 ? 14.320 -1.712 -8.038 1.00 98.12 245 SER A C 1
ATOM 1773 O O . SER A 1 245 ? 15.006 -0.814 -8.534 1.00 98.12 245 SER A O 1
ATOM 1775 N N . TYR A 1 246 ? 13.283 -2.275 -8.642 1.00 98.50 246 TYR A N 1
ATOM 1776 C CA . TYR A 1 246 ? 12.614 -1.725 -9.802 1.00 98.50 246 TYR A CA 1
ATOM 1777 C C . TYR A 1 246 ? 11.609 -0.662 -9.371 1.00 98.50 246 TYR A C 1
ATOM 1779 O O . TYR A 1 246 ? 10.951 -0.801 -8.342 1.00 98.50 246 TYR A O 1
ATOM 1787 N N . TYR A 1 247 ? 11.469 0.373 -10.185 1.00 98.50 247 TYR A N 1
ATOM 1788 C CA . TYR A 1 247 ? 10.527 1.457 -9.986 1.00 98.50 247 TYR A CA 1
ATOM 1789 C C . TYR A 1 247 ? 9.752 1.701 -11.278 1.00 98.50 247 TYR A C 1
ATOM 1791 O O . TYR A 1 247 ? 10.361 1.881 -12.330 1.00 98.50 247 TYR A O 1
ATOM 1799 N N . ALA A 1 248 ? 8.427 1.782 -11.201 1.00 98.31 248 ALA A N 1
ATOM 1800 C CA . ALA A 1 248 ? 7.576 2.214 -12.309 1.00 98.31 248 ALA A CA 1
ATOM 1801 C C . ALA A 1 248 ? 6.690 3.375 -11.877 1.00 98.31 248 ALA A C 1
ATOM 1803 O O . ALA A 1 248 ? 5.979 3.271 -10.875 1.00 98.31 248 ALA A O 1
ATOM 1804 N N . ARG A 1 249 ? 6.682 4.464 -12.649 1.00 97.69 249 ARG A N 1
ATOM 1805 C CA . ARG A 1 249 ? 5.686 5.520 -12.474 1.00 97.69 249 ARG A CA 1
ATOM 1806 C C . ARG A 1 249 ? 4.420 5.134 -13.218 1.00 97.69 249 ARG A C 1
ATOM 1808 O O . ARG A 1 249 ? 4.433 4.895 -14.425 1.00 97.69 249 ARG A O 1
ATOM 1815 N N . VAL A 1 250 ? 3.332 5.074 -12.468 1.00 96.88 250 VAL A N 1
ATOM 1816 C CA . VAL A 1 250 ? 2.021 4.646 -12.933 1.00 96.88 250 VAL A CA 1
ATOM 1817 C C . VAL A 1 250 ? 1.084 5.847 -12.975 1.00 96.88 250 VAL A C 1
ATOM 1819 O O . VAL A 1 250 ? 0.990 6.627 -12.026 1.00 96.88 250 VAL A O 1
ATOM 1822 N N . ARG A 1 251 ? 0.372 5.988 -14.090 1.00 94.94 251 ARG A N 1
ATOM 1823 C CA . ARG A 1 251 ? -0.729 6.932 -14.275 1.00 94.94 251 ARG A CA 1
ATOM 1824 C C . ARG A 1 251 ? -2.064 6.240 -14.050 1.00 94.94 251 ARG A C 1
ATOM 1826 O O . ARG A 1 251 ? -2.188 5.036 -14.261 1.00 94.94 251 ARG A O 1
ATOM 1833 N N . GLY A 1 252 ? -3.062 7.029 -13.661 1.00 93.12 252 GLY A N 1
ATOM 1834 C CA . GLY A 1 252 ? -4.417 6.543 -13.426 1.00 93.12 252 GLY A CA 1
ATOM 1835 C C . GLY A 1 252 ? -4.522 5.638 -12.198 1.00 93.12 252 GLY A C 1
ATOM 1836 O O . GLY A 1 252 ? -3.726 5.728 -11.264 1.00 93.12 252 GLY A O 1
ATOM 1837 N N . ARG A 1 253 ? -5.539 4.775 -12.206 1.00 94.69 253 ARG A N 1
ATOM 1838 C CA . ARG A 1 253 ? -5.855 3.835 -11.127 1.00 94.69 253 ARG A CA 1
ATOM 1839 C C . ARG A 1 253 ? -5.927 2.424 -11.716 1.00 94.69 253 ARG A C 1
ATOM 1841 O O . ARG A 1 253 ? -7.017 2.016 -12.111 1.00 94.69 253 ARG A O 1
ATOM 1848 N N . PRO A 1 254 ? -4.801 1.698 -11.836 1.00 96.38 254 PRO A N 1
ATOM 1849 C CA . PRO A 1 254 ? -4.835 0.336 -12.349 1.00 96.38 254 PRO A CA 1
ATOM 1850 C C . PRO A 1 254 ? -5.726 -0.564 -11.494 1.00 96.38 254 PRO A C 1
ATOM 1852 O O . PRO A 1 254 ? -5.732 -0.478 -10.267 1.00 96.38 254 PRO A O 1
ATOM 1855 N N . GLU A 1 255 ? -6.441 -1.457 -12.162 1.00 96.31 255 GLU A N 1
ATOM 1856 C CA . GLU A 1 255 ? -7.269 -2.503 -11.559 1.00 96.31 255 GLU A CA 1
ATOM 1857 C C . GLU A 1 255 ? -6.428 -3.715 -11.157 1.00 96.31 255 GLU A C 1
ATOM 1859 O O . GLU A 1 255 ? -6.807 -4.478 -10.273 1.00 96.31 255 GLU A O 1
ATOM 1864 N N . ALA A 1 256 ? -5.274 -3.911 -11.798 1.00 97.62 256 ALA A N 1
ATOM 1865 C CA . ALA A 1 256 ? -4.329 -4.951 -11.425 1.00 97.62 256 ALA A CA 1
ATOM 1866 C C . ALA A 1 256 ? -2.892 -4.599 -11.806 1.00 97.62 256 ALA A C 1
ATOM 1868 O O . ALA A 1 256 ? -2.642 -3.855 -12.759 1.00 97.62 256 ALA A O 1
ATOM 1869 N N . LEU A 1 257 ? -1.961 -5.196 -11.069 1.00 98.19 257 LEU A N 1
ATOM 1870 C CA . LEU A 1 257 ? -0.538 -5.238 -11.382 1.00 98.19 257 LEU A CA 1
ATOM 1871 C C . LEU A 1 257 ? -0.150 -6.673 -11.721 1.00 98.19 257 LEU A C 1
ATOM 1873 O O . LEU A 1 257 ? -0.648 -7.611 -11.096 1.00 98.19 257 LEU A O 1
ATOM 1877 N N . LEU A 1 258 ? 0.769 -6.823 -12.662 1.00 97.69 258 LEU A N 1
ATOM 1878 C CA . LEU A 1 258 ? 1.390 -8.091 -13.008 1.00 97.69 258 LEU A CA 1
ATOM 1879 C C . LEU A 1 258 ? 2.901 -7.902 -13.019 1.00 97.69 258 LEU A C 1
ATOM 1881 O O . LEU A 1 258 ? 3.393 -6.906 -13.552 1.00 97.69 258 LEU A O 1
ATOM 1885 N N . TRP A 1 259 ? 3.639 -8.840 -12.437 1.00 97.81 259 TRP A N 1
ATOM 1886 C CA . TRP A 1 259 ? 5.093 -8.833 -12.529 1.00 97.81 259 TRP A CA 1
ATOM 1887 C C . TRP A 1 259 ? 5.690 -10.230 -12.504 1.00 97.81 259 TRP A C 1
ATOM 1889 O O . TRP A 1 259 ? 5.085 -11.177 -12.007 1.00 97.81 259 TRP A O 1
ATOM 1899 N N . MET A 1 260 ? 6.903 -10.327 -13.031 1.00 95.94 260 MET A N 1
ATOM 1900 C CA . MET A 1 260 ? 7.710 -11.541 -13.037 1.00 95.94 260 MET A CA 1
ATOM 1901 C C . MET A 1 260 ? 9.185 -11.195 -13.254 1.00 95.94 260 MET A C 1
ATOM 1903 O O . MET A 1 260 ? 9.493 -10.095 -13.739 1.00 95.94 260 MET A O 1
ATOM 1907 N N . PRO A 1 261 ? 10.110 -12.117 -12.936 1.00 95.88 261 PRO A N 1
ATOM 1908 C CA . PRO A 1 261 ? 11.465 -12.053 -13.466 1.00 95.88 261 PRO A CA 1
ATOM 1909 C C . PRO A 1 261 ? 11.443 -11.886 -14.988 1.00 95.88 261 PRO A C 1
ATOM 1911 O O . PRO A 1 261 ? 10.529 -12.360 -15.663 1.00 95.88 261 PRO A O 1
ATOM 1914 N N . TYR A 1 262 ? 12.446 -11.207 -15.540 1.00 95.75 262 TYR A N 1
ATOM 1915 C CA . TYR A 1 262 ? 12.560 -11.105 -16.992 1.00 95.75 262 TYR A CA 1
ATOM 1916 C C . TYR A 1 262 ? 12.703 -12.496 -17.624 1.00 95.75 262 TYR A C 1
ATOM 1918 O O . TYR A 1 262 ? 13.514 -13.304 -17.174 1.00 95.75 262 TYR A O 1
ATOM 1926 N N . THR A 1 263 ? 11.954 -12.740 -18.695 1.00 91.38 263 THR A N 1
ATOM 1927 C CA . THR A 1 263 ? 12.003 -13.970 -19.488 1.00 91.38 263 THR A CA 1
ATOM 1928 C C . THR A 1 263 ? 11.831 -13.639 -20.969 1.00 91.38 263 THR A C 1
ATOM 1930 O O . THR A 1 263 ? 11.232 -12.620 -21.320 1.00 91.38 263 THR A O 1
ATOM 1933 N N . GLU A 1 264 ? 12.402 -14.480 -21.829 1.00 84.56 264 GLU A N 1
ATOM 1934 C CA . GLU A 1 264 ? 12.175 -14.468 -23.282 1.00 84.56 264 GLU A CA 1
ATOM 1935 C C . GLU A 1 264 ? 11.163 -15.551 -23.706 1.00 84.56 264 GLU A C 1
ATOM 1937 O O . GLU A 1 264 ? 10.844 -15.657 -24.886 1.00 84.56 264 GLU A O 1
ATOM 1942 N N . GLU A 1 265 ? 10.678 -16.357 -22.757 1.00 84.50 265 GLU A N 1
ATOM 1943 C CA . GLU A 1 265 ? 9.699 -17.420 -22.986 1.00 84.50 265 GLU A CA 1
ATOM 1944 C C . GLU A 1 265 ? 8.268 -16.861 -23.004 1.00 84.50 265 GLU A C 1
ATOM 1946 O O . GLU A 1 265 ? 7.941 -15.938 -22.257 1.00 84.50 265 GLU A O 1
ATOM 1951 N N . ASP A 1 266 ? 7.409 -17.444 -23.846 1.00 74.75 266 ASP A N 1
ATOM 1952 C CA . ASP A 1 266 ? 6.006 -17.025 -23.998 1.00 74.75 266 ASP A CA 1
ATOM 1953 C C . ASP A 1 266 ? 5.103 -17.481 -22.832 1.00 74.75 266 ASP A C 1
ATOM 1955 O O . ASP A 1 266 ? 4.018 -16.929 -22.646 1.00 74.75 266 ASP A O 1
ATOM 1959 N N . ASP A 1 267 ? 5.536 -18.478 -22.051 1.00 77.81 267 ASP A N 1
ATOM 1960 C CA . ASP A 1 267 ? 4.822 -19.006 -20.885 1.00 77.81 267 ASP A CA 1
ATOM 1961 C C . ASP A 1 267 ? 5.709 -18.876 -19.644 1.00 77.81 267 ASP A C 1
ATOM 1963 O O . ASP A 1 267 ? 6.826 -19.394 -19.610 1.00 77.81 267 ASP A O 1
ATOM 1967 N N . ALA A 1 268 ? 5.241 -18.130 -18.644 1.00 83.19 268 ALA A N 1
ATOM 1968 C CA . ALA A 1 268 ? 6.007 -17.841 -17.442 1.00 83.19 268 ALA A CA 1
ATOM 1969 C C . ALA A 1 268 ? 5.106 -17.575 -16.236 1.00 83.19 268 ALA A C 1
ATOM 1971 O O . ALA A 1 268 ? 4.047 -16.950 -16.338 1.00 83.19 268 ALA A O 1
ATOM 1972 N N . ASP A 1 269 ? 5.581 -18.004 -15.066 1.00 87.06 269 ASP A N 1
ATOM 1973 C CA . ASP A 1 269 ? 4.893 -17.789 -13.800 1.00 87.06 269 ASP A CA 1
ATOM 1974 C C . ASP A 1 269 ? 4.951 -16.310 -13.404 1.00 87.06 269 ASP A C 1
ATOM 1976 O O . ASP A 1 269 ? 5.971 -15.793 -12.937 1.00 87.06 269 ASP A O 1
ATOM 1980 N N . ALA A 1 270 ? 3.820 -15.626 -13.579 1.00 92.69 270 ALA A N 1
ATOM 1981 C CA . ALA A 1 270 ? 3.652 -14.236 -13.193 1.00 92.69 270 ALA A CA 1
ATOM 1982 C C . ALA A 1 270 ? 2.855 -14.090 -11.897 1.00 92.69 270 ALA A C 1
ATOM 1984 O O . ALA A 1 270 ? 1.827 -14.737 -11.678 1.00 92.69 270 ALA A O 1
ATOM 1985 N N . THR A 1 271 ? 3.284 -13.150 -11.060 1.00 95.25 271 THR A N 1
ATOM 1986 C C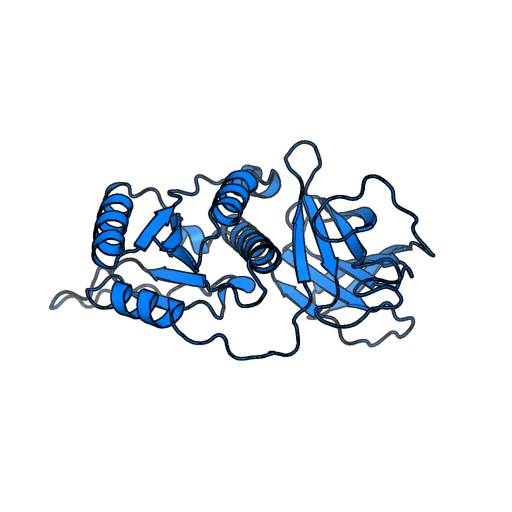A . THR A 1 271 ? 2.511 -12.723 -9.900 1.00 95.25 271 THR A CA 1
ATOM 1987 C C . THR A 1 271 ? 1.469 -11.701 -10.339 1.00 95.25 271 THR A C 1
ATOM 1989 O O . THR A 1 271 ? 1.795 -10.669 -10.927 1.00 95.25 271 THR A O 1
ATOM 1992 N N . LEU A 1 272 ? 0.204 -11.978 -10.016 1.00 95.75 272 LEU A N 1
ATOM 1993 C CA . LEU A 1 272 ? -0.937 -11.105 -10.285 1.00 95.75 272 LEU A CA 1
ATOM 1994 C C . LEU A 1 272 ? -1.499 -10.538 -8.978 1.00 95.75 272 LEU A C 1
ATOM 1996 O O . LEU A 1 272 ? -1.905 -11.283 -8.084 1.00 95.75 272 LEU A O 1
ATOM 2000 N N . LEU A 1 273 ? -1.612 -9.213 -8.900 1.00 96.31 273 LEU A N 1
ATOM 2001 C CA . LEU A 1 273 ? -2.262 -8.514 -7.796 1.00 96.31 273 LEU A CA 1
ATOM 2002 C C . LEU A 1 273 ? -3.448 -7.695 -8.300 1.00 96.31 273 LEU A C 1
ATOM 2004 O O . LEU A 1 273 ? -3.266 -6.670 -8.953 1.00 96.31 273 LEU A O 1
ATOM 2008 N N . ALA A 1 274 ? -4.660 -8.106 -7.929 1.00 95.81 274 ALA A N 1
ATOM 2009 C CA . ALA A 1 274 ? -5.853 -7.279 -8.091 1.00 95.81 274 ALA A CA 1
ATOM 2010 C C . ALA A 1 274 ? -5.822 -6.100 -7.106 1.00 95.81 274 ALA A C 1
ATOM 2012 O O . ALA A 1 274 ? -5.548 -6.282 -5.916 1.00 95.81 274 ALA A O 1
ATOM 2013 N N . LEU A 1 275 ? -6.109 -4.899 -7.599 1.00 94.94 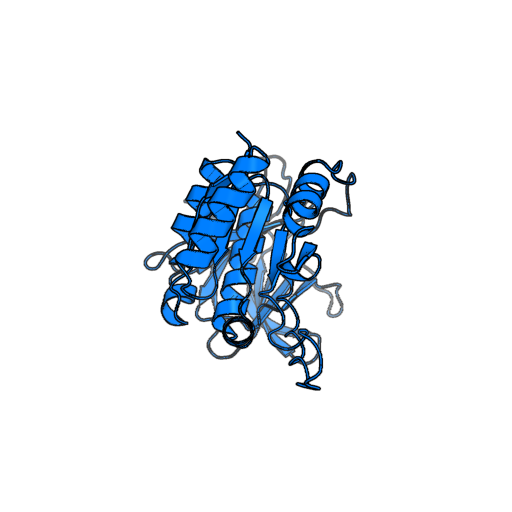275 LEU A N 1
ATOM 2014 C CA . LEU A 1 275 ? -6.146 -3.670 -6.813 1.00 94.94 275 LEU A CA 1
ATOM 2015 C C . LEU A 1 275 ? -7.569 -3.145 -6.590 1.00 94.94 275 LEU A C 1
ATOM 2017 O O . LEU A 1 275 ? -7.738 -2.180 -5.848 1.00 94.94 275 LEU A O 1
ATOM 2021 N N . ASP A 1 276 ? -8.574 -3.781 -7.180 1.00 81.06 276 ASP A N 1
ATOM 2022 C CA . ASP A 1 276 ? -9.970 -3.358 -7.177 1.00 81.06 276 ASP A CA 1
ATOM 2023 C C . ASP A 1 276 ? -10.911 -4.177 -6.285 1.00 81.06 276 ASP A C 1
ATOM 2025 O O . ASP A 1 276 ? -10.533 -5.094 -5.505 1.00 81.06 276 ASP A O 1
#

Organism: Variovorax paradoxus (NCBI:txid34073)

Sequence (276 aa):
MTIVAVTALAPDPQRLSDLAGTLARYGLKALGGVWETTPQKVVALDWRPMVDAFVAQRAAHWLVLADAKALQDPSVRYGLNLIAASLRSALGADFGIAVLWPEARGAGAGGGAEVAPRPALPAQLRDALVLESGAAWPAKLVARMHRARSGAAAAADRLSVHGNEQLGQWVELAPGAGSWQGVMFAVAGEGASIDFQATGPSGGLPETSTIAYGQSGLKLESAGRTFTGWALRNEIGATASGPVSYYARVRGRPEALLWMPYTEEDDADATLLALD

Foldseek 3Di:
DAEEEEEEADDDVPVVVVVQVLLVVVVYHYDYHYDPDDLVCLQQVVCVVSLVVCLVSLHLAYEYADDQVSQVDLSSLLSVQQSLLANCLRNHVLRAYAYEYEAQVPPPPDDPDPRPDGDQHRQSCNPHHYHYPDPCRSVVVVCVSPDDRPPDDPQQWRWHWDDGNVRGIKIKTFGSDDKFQKKKKWFFDPFKAWPDKFKDAPDYDDPDGDFAPKDFQDWDDDPNTIIGMIMTRHIAAQDPVGHMIMMTHMGDRTQKMKMDGDDPDNDDDIDIGGSD

Radius of gyration: 19.92 Å; chains: 1; bounding box: 64×35×53 Å

pLDDT: mean 90.77, std 11.86, range [41.12, 98.5]